Protein AF-A0A3M7NPQ5-F1 (afdb_monomer)

Secondary structure (DSSP, 8-state):
-PPPPHHHHHHHHHHHHHHHHHHHHH-GGGGEEEEEEEEE--SSSTT--EESSSS---PEE--BGGGTSSB---SS-TT-----TTEE-HHHHHHHHHHHHHHHHHHHHHHHTT--EEEEEEEEEEEEEHHHHTTPPPTTSPPPPSS-SEEEEEEEEEE-GGGTTHHHHHHHHHHHT-HHHHHHHH-----------

Sequence (197 aa):
MSAVTTSEADSSLRATQRPLKDGYLSDPSLTLATFASTCTLDSNLPLTCSVSAGQATKKVAGLHRMAGGTAGAGIEDNNNANSNLEQACSGDTLLESLVACFGVTLRAVATGLVIQIHSSSIRVQGDLDFRGTMSVRNLDGSSVPISFRRVQLDVELDTDPQVGDKIDTLVRLSKKYRVVLQTISNGTKVDINVETL

pLDDT: mean 82.72, std 12.52, range [40.25, 94.38]

Mean predicted aligned error: 8.06 Å

Solvent-accessible surface area (backbone atoms only — not comparable to full-atom values): 11580 Å² total; per-residue (Å²): 132,83,82,81,50,72,70,56,52,51,53,51,47,53,62,51,32,48,64,54,54,56,45,40,73,76,40,61,73,81,28,60,43,60,43,74,39,43,23,33,47,56,79,89,46,88,71,46,42,48,53,74,71,73,71,102,63,88,65,41,82,37,49,36,46,92,70,50,41,35,11,35,82,72,93,67,63,95,84,70,96,64,60,37,84,64,22,39,15,68,70,52,53,51,46,44,50,38,35,36,53,41,42,27,40,40,48,50,47,26,58,77,68,73,47,65,63,72,41,40,44,34,38,30,40,32,36,34,47,43,37,25,79,70,73,41,60,45,97,88,68,48,83,45,66,81,52,71,79,45,74,50,76,51,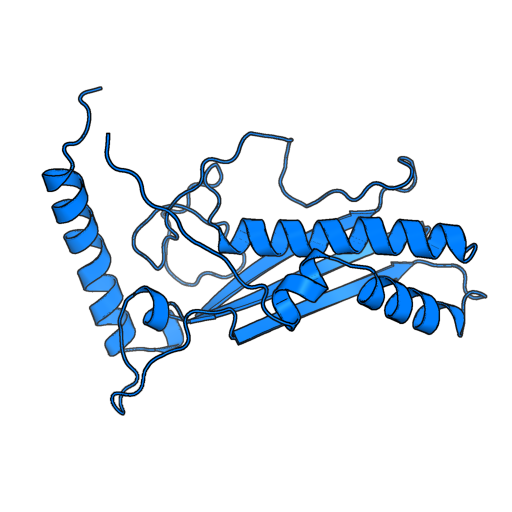78,47,76,40,56,61,86,84,50,63,80,51,53,62,53,43,55,52,51,38,58,70,76,26,64,59,60,50,40,68,75,69,62,67,92,79,88,87,85,88,85,86,134

Foldseek 3Di:
DDDDDPVNVVVLLCVQLVVLLVVCQVDVVLQKDKAKKKWKDDPVDQLFIDIPLPDPDDAAEWDDVSSRIAADDDPDNDDDPRHDSSHHYPVNVLQSLVNRLLVSLLRVLCVVVVWDWPIKMKMKMFMDGCCQVSVHADPVRHHDDPATPDMDIDMDTDTDPVCPPVVVVSVVSSCVPGVSNCCRVVPDDDDDDDDDD

Structure (mmCIF, N/CA/C/O backbone):
data_AF-A0A3M7NPQ5-F1
#
_entry.id   AF-A0A3M7NPQ5-F1
#
loop_
_atom_site.group_PDB
_atom_site.id
_atom_site.type_symbol
_atom_site.label_atom_id
_atom_site.label_alt_id
_atom_site.label_comp_id
_atom_site.label_asym_id
_atom_site.label_entity_id
_atom_site.label_seq_id
_atom_site.pdbx_PDB_ins_code
_atom_site.Cartn_x
_atom_site.Cartn_y
_atom_site.Cartn_z
_atom_site.occupancy
_atom_site.B_iso_or_equiv
_atom_site.auth_seq_id
_atom_site.auth_comp_id
_atom_site.auth_asym_id
_atom_site.auth_atom_id
_atom_site.pdbx_PDB_model_num
ATOM 1 N N . MET A 1 1 ? 12.193 30.338 -15.981 1.00 40.25 1 MET A N 1
ATOM 2 C CA . MET A 1 1 ? 12.565 28.918 -16.158 1.00 40.25 1 MET A CA 1
ATOM 3 C C . MET A 1 1 ? 11.990 28.466 -17.486 1.00 40.25 1 MET A C 1
ATOM 5 O O . MET A 1 1 ? 10.780 28.560 -17.645 1.00 40.25 1 MET A O 1
ATOM 9 N N . SER A 1 2 ? 12.826 28.087 -18.454 1.00 48.00 2 SER A N 1
ATOM 10 C CA . SER A 1 2 ? 12.338 27.533 -19.725 1.00 48.00 2 SER A CA 1
ATOM 11 C C . SER A 1 2 ? 11.721 26.158 -19.475 1.00 48.00 2 SER A C 1
ATOM 13 O O . SER A 1 2 ? 12.286 25.365 -18.723 1.00 48.00 2 SER A O 1
ATOM 15 N N . ALA A 1 3 ? 10.554 25.894 -20.061 1.00 53.03 3 ALA A N 1
ATOM 16 C CA . ALA A 1 3 ? 9.918 24.584 -19.992 1.00 53.03 3 ALA A CA 1
ATOM 17 C C . ALA A 1 3 ? 10.794 23.546 -20.713 1.00 53.03 3 ALA A C 1
ATOM 19 O O . ALA A 1 3 ? 11.238 23.793 -21.833 1.00 53.03 3 ALA A O 1
ATOM 20 N N . VAL A 1 4 ? 11.044 22.404 -20.070 1.00 61.47 4 VAL A N 1
ATOM 21 C CA . VAL A 1 4 ? 11.742 21.268 -20.688 1.00 61.47 4 VAL A CA 1
ATOM 22 C C . VAL A 1 4 ? 10.842 20.691 -21.778 1.00 61.47 4 VAL A C 1
ATOM 24 O O . VAL A 1 4 ? 9.664 20.425 -21.527 1.00 61.47 4 VAL A O 1
ATOM 27 N N . THR A 1 5 ? 11.369 20.506 -22.987 1.00 73.19 5 THR A N 1
ATOM 28 C CA . THR A 1 5 ? 10.594 19.894 -24.073 1.00 73.19 5 THR A CA 1
ATOM 29 C C . THR A 1 5 ? 10.393 18.396 -23.816 1.00 73.19 5 THR A C 1
ATOM 31 O O . THR A 1 5 ? 11.208 17.740 -23.167 1.00 73.19 5 THR A O 1
ATOM 34 N N . THR A 1 6 ? 9.317 17.804 -24.343 1.00 66.06 6 THR A N 1
ATOM 35 C CA . THR A 1 6 ? 9.031 16.365 -24.173 1.00 66.06 6 THR A CA 1
ATOM 36 C C . THR A 1 6 ? 10.153 15.472 -24.713 1.00 66.06 6 THR A C 1
ATOM 38 O O . THR A 1 6 ? 10.478 14.462 -24.096 1.00 66.06 6 THR A O 1
ATOM 41 N N . SER A 1 7 ? 10.801 15.873 -25.811 1.00 68.94 7 SER A N 1
ATOM 42 C CA . SER A 1 7 ? 11.949 15.162 -26.388 1.00 68.94 7 SER A CA 1
ATOM 43 C C . SER A 1 7 ? 13.193 15.191 -25.490 1.00 68.94 7 SER A C 1
ATOM 45 O O . SER A 1 7 ? 13.958 14.226 -25.472 1.00 68.94 7 SER A O 1
ATOM 47 N N . GLU A 1 8 ? 13.424 16.284 -24.760 1.00 64.31 8 GLU A N 1
ATOM 48 C CA . GLU A 1 8 ? 14.531 16.399 -23.799 1.00 64.31 8 GLU A CA 1
ATOM 49 C C . GLU A 1 8 ? 14.245 15.611 -22.516 1.00 64.31 8 GLU A C 1
ATOM 51 O O . GLU A 1 8 ? 15.131 14.940 -21.989 1.00 64.31 8 GLU A O 1
ATOM 56 N N . ALA A 1 9 ? 12.999 15.633 -22.034 1.00 70.00 9 ALA A N 1
ATOM 57 C CA . ALA A 1 9 ? 12.582 14.827 -20.887 1.00 70.00 9 ALA A CA 1
ATOM 58 C C . ALA A 1 9 ? 12.722 13.320 -21.170 1.00 70.00 9 ALA A C 1
ATOM 60 O O . ALA A 1 9 ? 13.210 12.566 -20.329 1.00 70.00 9 ALA A O 1
ATOM 61 N N . ASP A 1 10 ? 12.351 12.889 -22.374 1.00 77.06 10 ASP A N 1
ATOM 62 C CA . ASP A 1 10 ? 12.430 11.500 -22.822 1.00 77.06 10 ASP A CA 1
ATOM 63 C C . ASP A 1 10 ? 13.884 11.009 -22.992 1.00 77.06 10 ASP A C 1
ATOM 65 O O . ASP A 1 10 ? 14.246 9.910 -22.556 1.00 77.06 10 ASP A O 1
ATOM 69 N N . SER A 1 11 ? 14.766 11.837 -23.565 1.00 77.94 11 SER A N 1
ATOM 70 C CA . SER A 1 11 ? 16.193 11.503 -23.675 1.00 77.94 11 SER A CA 1
ATOM 71 C C . SER A 1 11 ? 16.885 11.458 -22.307 1.00 77.94 11 SER A C 1
ATOM 73 O O . SER A 1 11 ? 17.638 10.516 -22.042 1.00 77.94 11 SER A O 1
ATOM 75 N N . SER A 1 12 ? 16.567 12.406 -21.420 1.00 85.44 12 SER A N 1
ATOM 76 C CA . SER A 1 12 ? 17.057 12.455 -20.039 1.00 85.44 12 SER A CA 1
ATOM 77 C C . SER A 1 12 ? 16.613 11.230 -19.233 1.00 85.44 12 SER A C 1
ATOM 79 O O . SER A 1 12 ? 17.440 10.552 -18.622 1.00 85.44 12 SER A O 1
ATOM 81 N N . LEU A 1 13 ? 15.333 10.851 -19.309 1.00 84.25 13 LEU A N 1
ATOM 82 C CA . LEU A 1 13 ? 14.816 9.677 -18.606 1.00 84.25 13 LEU A CA 1
ATOM 83 C C . LEU A 1 13 ? 15.491 8.384 -19.078 1.00 84.25 13 LEU A C 1
ATOM 85 O O . LEU A 1 13 ? 15.901 7.567 -18.253 1.00 84.25 13 LEU A O 1
ATOM 89 N N . ARG A 1 14 ? 15.667 8.195 -20.393 1.00 86.06 14 ARG A N 1
ATOM 90 C CA . ARG A 1 14 ? 16.395 7.030 -20.925 1.00 86.06 14 ARG A CA 1
ATOM 91 C C . ARG A 1 14 ? 17.849 6.985 -20.468 1.00 8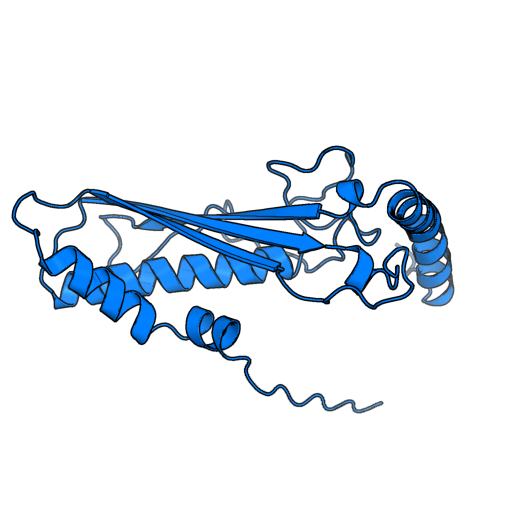6.06 14 ARG A C 1
ATOM 93 O O . ARG A 1 14 ? 18.367 5.891 -20.242 1.00 86.06 14 ARG A O 1
ATOM 100 N N . ALA A 1 15 ? 18.508 8.138 -20.367 1.00 88.38 15 ALA A N 1
ATOM 101 C CA . ALA A 1 15 ? 19.873 8.220 -19.858 1.00 88.38 15 ALA A CA 1
ATOM 102 C C . ALA A 1 15 ? 19.941 7.800 -18.382 1.00 88.38 15 ALA A C 1
ATOM 104 O O . ALA A 1 15 ? 20.818 7.019 -18.023 1.00 88.38 15 ALA A O 1
ATOM 105 N N . THR A 1 16 ? 18.971 8.218 -17.563 1.00 87.56 16 THR A N 1
ATOM 106 C CA . THR A 1 16 ? 18.875 7.828 -16.148 1.00 87.56 16 THR A CA 1
ATOM 107 C C . THR A 1 16 ? 18.524 6.352 -15.958 1.00 87.56 16 THR A C 1
ATOM 109 O O . THR A 1 16 ? 19.110 5.673 -15.120 1.00 87.56 16 THR A O 1
ATOM 112 N N . GLN A 1 17 ? 17.571 5.821 -16.727 1.00 89.00 17 GLN A N 1
ATOM 113 C CA . GLN A 1 17 ? 17.076 4.459 -16.519 1.00 89.00 17 GLN A CA 1
ATOM 114 C C . GLN A 1 17 ? 18.026 3.369 -17.017 1.00 89.00 17 GLN A C 1
ATOM 116 O O . GLN A 1 17 ? 17.992 2.262 -16.489 1.00 89.00 17 GLN A O 1
ATOM 121 N N . ARG A 1 18 ? 18.851 3.640 -18.034 1.00 91.94 18 ARG A N 1
ATOM 122 C CA . ARG A 1 18 ? 19.760 2.640 -18.617 1.00 91.94 18 ARG A CA 1
ATOM 123 C C . ARG A 1 18 ? 20.691 1.982 -17.586 1.00 91.94 18 ARG A C 1
ATOM 125 O O . ARG A 1 18 ? 20.598 0.766 -17.456 1.00 91.94 18 ARG A O 1
ATOM 132 N N . PRO A 1 19 ? 21.493 2.728 -16.799 1.00 90.88 19 PRO A N 1
ATOM 133 C CA . PRO A 1 19 ? 22.362 2.110 -15.798 1.00 90.88 19 PRO A CA 1
ATOM 134 C C . PRO A 1 19 ? 21.582 1.355 -14.710 1.00 90.88 19 PRO A C 1
ATOM 136 O O . PRO A 1 19 ? 22.063 0.338 -14.220 1.00 90.88 19 PRO A O 1
ATOM 139 N N . LEU A 1 20 ? 20.364 1.797 -14.362 1.00 89.50 20 LEU A N 1
ATOM 140 C CA . LEU A 1 20 ? 19.498 1.069 -13.426 1.00 89.50 20 LEU A 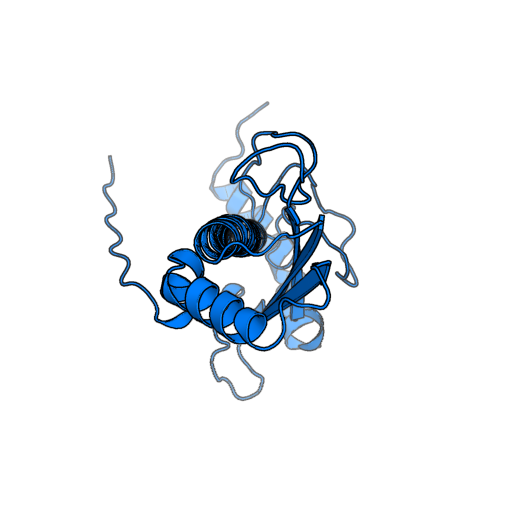CA 1
ATOM 141 C C . LEU A 1 20 ? 19.083 -0.290 -14.000 1.00 89.50 20 LEU A C 1
ATOM 143 O O . LEU A 1 20 ? 19.198 -1.305 -13.322 1.00 89.50 20 LEU A O 1
ATOM 147 N N . LYS A 1 21 ? 18.641 -0.324 -15.264 1.00 90.69 21 LYS A N 1
ATOM 148 C CA . LYS A 1 21 ? 18.242 -1.566 -15.943 1.00 90.69 21 LYS A CA 1
ATOM 149 C C . LYS A 1 21 ? 19.408 -2.541 -16.079 1.00 90.69 21 LYS A C 1
ATOM 151 O O . LYS A 1 21 ? 19.218 -3.726 -15.818 1.00 90.69 21 LYS A O 1
ATOM 156 N N . ASP A 1 22 ? 20.592 -2.047 -16.433 1.00 91.94 22 ASP A N 1
ATOM 157 C CA . ASP A 1 22 ? 21.804 -2.866 -16.523 1.00 91.94 22 ASP A CA 1
ATOM 158 C C . ASP A 1 22 ? 22.165 -3.459 -15.147 1.00 91.94 22 ASP A C 1
ATOM 160 O O . ASP A 1 22 ? 22.410 -4.661 -15.029 1.00 91.94 22 ASP A O 1
ATOM 164 N N . GLY A 1 23 ? 22.087 -2.647 -14.085 1.00 88.88 23 GLY A N 1
ATOM 165 C CA . GLY A 1 23 ? 22.260 -3.096 -12.702 1.00 88.88 23 GLY A CA 1
ATOM 166 C C . GLY A 1 23 ? 21.264 -4.189 -12.310 1.00 88.88 23 GLY A C 1
ATOM 167 O O . GLY A 1 23 ? 21.669 -5.238 -11.816 1.00 88.88 23 GLY A O 1
ATOM 168 N N . TYR A 1 24 ? 19.979 -3.995 -12.613 1.00 92.06 24 TYR A N 1
ATOM 169 C CA . TYR A 1 24 ? 18.903 -4.948 -12.312 1.00 92.06 24 TYR A CA 1
ATOM 170 C C . TYR A 1 24 ? 19.034 -6.287 -13.039 1.00 92.06 24 TYR A C 1
ATOM 172 O O . TYR A 1 24 ? 18.582 -7.308 -12.519 1.00 92.06 24 TYR A O 1
ATOM 180 N N . LEU A 1 25 ? 19.634 -6.293 -14.233 1.00 88.25 25 LEU A N 1
ATOM 181 C CA . LEU A 1 25 ? 19.975 -7.523 -14.949 1.00 88.25 25 LEU A CA 1
ATOM 182 C C . LEU A 1 25 ? 21.131 -8.267 -14.273 1.00 88.25 25 LEU A C 1
ATOM 184 O O . LEU A 1 25 ? 21.107 -9.494 -14.210 1.00 88.25 25 LEU A O 1
ATOM 188 N N . SER A 1 26 ? 22.133 -7.532 -13.784 1.00 90.44 26 SER A N 1
ATOM 189 C CA . SER A 1 26 ? 23.328 -8.115 -13.165 1.00 90.44 26 SER A CA 1
ATOM 190 C C . SER A 1 26 ? 23.101 -8.611 -11.733 1.00 90.44 26 SER A C 1
ATOM 192 O O . SER A 1 26 ? 23.615 -9.665 -11.365 1.00 90.44 26 SER A O 1
ATOM 194 N N . ASP A 1 27 ? 22.303 -7.888 -10.946 1.00 88.19 27 ASP A N 1
ATOM 195 C CA . ASP A 1 27 ? 21.975 -8.212 -9.561 1.00 88.19 27 ASP A CA 1
ATOM 196 C C . ASP A 1 27 ? 20.489 -7.911 -9.286 1.00 88.19 27 ASP A C 1
ATOM 198 O O . ASP A 1 27 ? 20.111 -6.769 -8.994 1.00 88.19 27 ASP A O 1
ATOM 202 N N . PRO A 1 28 ? 19.616 -8.935 -9.356 1.00 85.12 28 PRO A N 1
ATOM 203 C CA . PRO A 1 28 ? 18.197 -8.777 -9.066 1.00 85.12 28 PRO A CA 1
ATOM 204 C C . PRO A 1 28 ? 17.887 -8.313 -7.638 1.00 85.12 28 PRO A C 1
ATOM 206 O O . PRO A 1 28 ? 16.790 -7.810 -7.405 1.00 85.12 28 PRO A O 1
ATOM 209 N N . SER A 1 29 ? 18.796 -8.462 -6.668 1.00 85.69 29 SER A N 1
ATOM 210 C CA . SER A 1 29 ? 18.528 -8.039 -5.285 1.00 85.69 29 SER A CA 1
ATOM 211 C C . SER A 1 29 ? 18.386 -6.517 -5.153 1.00 85.69 29 SER A C 1
ATOM 213 O O . SER A 1 29 ? 17.603 -6.050 -4.329 1.00 85.69 29 SER A O 1
ATOM 215 N N . LEU A 1 30 ? 19.017 -5.752 -6.054 1.00 85.44 30 LEU A N 1
ATOM 216 C CA . LEU A 1 30 ? 18.926 -4.286 -6.150 1.00 85.44 30 LEU A CA 1
ATOM 217 C C . LEU A 1 30 ? 17.533 -3.771 -6.545 1.00 85.44 30 LEU A C 1
ATOM 219 O O . LEU A 1 30 ? 17.313 -2.564 -6.629 1.00 85.44 30 LEU A O 1
ATOM 223 N N . THR A 1 31 ? 16.610 -4.673 -6.875 1.00 83.38 31 THR A N 1
ATOM 224 C CA . THR A 1 31 ? 15.284 -4.334 -7.408 1.00 83.38 31 THR A CA 1
ATOM 225 C C . THR A 1 31 ? 14.194 -4.383 -6.349 1.00 83.38 31 THR A C 1
ATOM 227 O O . THR A 1 31 ? 13.072 -3.948 -6.618 1.00 83.38 31 THR A O 1
ATOM 230 N N . LEU A 1 32 ? 14.523 -4.903 -5.163 1.00 84.38 32 LEU A N 1
ATOM 231 C CA . LEU A 1 32 ? 13.610 -5.040 -4.043 1.00 84.38 32 LEU A CA 1
ATOM 232 C C . LEU A 1 32 ? 13.590 -3.744 -3.236 1.00 84.38 32 LEU A C 1
ATOM 234 O O . LEU A 1 32 ? 14.628 -3.311 -2.748 1.00 84.38 32 LEU A O 1
ATOM 238 N N . ALA A 1 33 ? 12.408 -3.154 -3.084 1.00 80.56 33 ALA A N 1
ATOM 239 C CA . ALA A 1 33 ? 12.191 -2.029 -2.180 1.00 80.56 33 ALA A CA 1
ATOM 240 C C . ALA A 1 33 ? 11.059 -2.315 -1.205 1.00 80.56 33 ALA A C 1
ATOM 242 O O . ALA A 1 33 ? 10.011 -2.841 -1.596 1.00 80.56 33 ALA A O 1
ATOM 243 N N . THR A 1 34 ? 11.271 -1.879 0.035 1.00 81.56 34 THR A N 1
ATOM 244 C CA . THR A 1 34 ? 10.299 -1.962 1.122 1.00 81.56 34 THR A CA 1
ATOM 245 C C . THR A 1 34 ? 9.733 -0.576 1.393 1.00 81.56 34 THR A C 1
ATOM 247 O O . THR A 1 34 ? 10.395 0.308 1.934 1.00 81.56 34 THR A O 1
ATOM 250 N N . PHE A 1 35 ? 8.471 -0.392 1.040 1.00 81.19 35 PHE A N 1
ATOM 251 C CA . PHE A 1 35 ? 7.702 0.806 1.348 1.00 81.19 35 PHE A CA 1
ATOM 252 C C . PHE A 1 35 ? 7.179 0.677 2.773 1.00 81.19 35 PHE A C 1
ATOM 254 O O . PHE A 1 35 ? 6.720 -0.402 3.140 1.00 81.19 35 PHE A O 1
ATOM 261 N N . ALA A 1 36 ? 7.216 1.742 3.576 1.00 78.00 36 ALA A N 1
ATOM 262 C CA . ALA A 1 36 ? 6.725 1.695 4.950 1.00 78.00 36 ALA A CA 1
ATOM 263 C C . ALA A 1 36 ? 5.973 2.967 5.346 1.00 78.00 36 ALA A C 1
ATOM 265 O O . ALA A 1 36 ? 6.355 4.074 4.975 1.00 78.00 36 ALA A O 1
ATOM 266 N N . SER A 1 37 ? 4.917 2.811 6.140 1.00 80.25 37 SER A N 1
ATOM 267 C CA . SER A 1 37 ? 4.182 3.932 6.728 1.00 80.25 37 SER A CA 1
ATOM 268 C C . SER A 1 37 ? 3.641 3.548 8.102 1.00 80.25 37 SER A C 1
ATOM 270 O O . SER A 1 37 ? 3.359 2.377 8.357 1.00 80.25 37 SER A O 1
ATOM 272 N N . THR A 1 38 ? 3.493 4.528 8.990 1.00 80.56 38 THR A N 1
ATOM 273 C CA . THR A 1 38 ? 2.935 4.324 10.329 1.00 80.56 38 THR A CA 1
ATOM 274 C C . THR A 1 38 ? 1.751 5.255 10.533 1.00 80.56 38 THR A C 1
ATOM 276 O O . THR A 1 38 ? 1.797 6.422 10.142 1.00 80.56 38 THR A O 1
ATOM 279 N N . CYS A 1 39 ? 0.701 4.749 11.176 1.00 82.94 39 CYS A N 1
ATOM 280 C CA . CYS A 1 39 ? -0.424 5.539 11.648 1.00 82.94 39 CYS A CA 1
ATOM 281 C C . CYS A 1 39 ? -0.591 5.384 13.159 1.00 82.94 39 CYS A C 1
ATOM 283 O O . CYS A 1 39 ? -0.551 4.267 13.679 1.00 82.94 39 CYS A O 1
ATOM 285 N N . THR A 1 40 ? -0.805 6.497 13.854 1.00 81.94 40 THR A N 1
ATOM 286 C CA . THR A 1 40 ? -1.075 6.535 15.293 1.00 81.94 40 THR A CA 1
ATOM 287 C C . THR A 1 40 ? -2.479 7.068 15.551 1.00 81.94 40 THR A C 1
ATOM 289 O O . THR A 1 40 ? -2.960 7.980 14.872 1.00 81.94 40 THR A O 1
ATOM 292 N N . LEU A 1 41 ? -3.166 6.484 16.530 1.00 80.06 41 LEU A N 1
ATOM 293 C CA . LEU A 1 41 ? -4.467 6.974 16.972 1.00 80.06 41 LEU A CA 1
ATOM 294 C C . LEU A 1 41 ? -4.263 7.924 18.151 1.00 80.06 41 LEU A C 1
ATOM 296 O O . LEU A 1 41 ? -3.757 7.512 19.192 1.00 80.06 41 LEU A O 1
ATOM 300 N N . ASP A 1 42 ? -4.685 9.176 17.996 1.00 72.31 42 ASP A N 1
ATOM 301 C CA . ASP A 1 42 ? -4.693 10.161 19.081 1.00 72.31 42 ASP A CA 1
ATOM 302 C C . ASP A 1 42 ? -5.856 9.852 20.041 1.00 72.31 42 ASP A C 1
ATOM 304 O O . ASP A 1 42 ? -6.939 9.436 19.612 1.00 72.31 42 ASP A O 1
ATOM 308 N N . SER A 1 43 ? -5.633 10.001 21.345 1.00 63.34 43 SER A N 1
ATOM 309 C CA . SER A 1 43 ? -6.660 9.844 22.378 1.00 63.34 43 SER A CA 1
ATOM 310 C C . SER A 1 43 ? -7.578 11.068 22.493 1.00 63.34 43 SER A C 1
ATOM 312 O O . SER A 1 43 ? -8.691 10.945 22.996 1.00 63.34 43 SER A O 1
ATOM 314 N N . ASN A 1 44 ? -7.137 12.240 22.026 1.00 67.88 44 ASN A N 1
ATOM 315 C CA . ASN A 1 44 ? -7.830 13.523 22.181 1.00 67.88 44 ASN A CA 1
ATOM 316 C C . ASN A 1 44 ? -8.693 13.914 20.971 1.00 67.88 44 ASN A C 1
ATOM 318 O O . ASN A 1 44 ? -9.470 14.865 21.054 1.00 67.88 44 ASN A O 1
ATOM 322 N N . LEU A 1 45 ? -8.573 13.200 19.847 1.00 65.06 45 LEU A N 1
ATOM 323 C CA . LEU A 1 45 ? -9.338 13.458 18.628 1.00 65.06 45 LEU A CA 1
ATOM 324 C C . LEU A 1 45 ? -10.236 12.251 18.299 1.00 65.06 45 LEU A C 1
ATOM 326 O O . LEU A 1 45 ? -9.730 11.163 18.015 1.00 65.06 45 LEU A O 1
ATOM 330 N N . PRO A 1 46 ? -11.574 12.399 18.322 1.00 68.12 46 PRO A N 1
ATOM 331 C CA . PRO A 1 46 ? -12.467 11.284 18.040 1.00 68.12 46 PRO A CA 1
ATOM 332 C C . PRO A 1 46 ? -12.388 10.884 16.561 1.00 68.12 46 PRO A C 1
ATOM 334 O O . PRO A 1 46 ? -12.508 11.724 15.673 1.00 68.12 46 PRO A O 1
ATOM 337 N N . LEU A 1 47 ? -12.251 9.577 16.306 1.00 76.06 47 LEU A N 1
ATOM 338 C CA . LEU A 1 47 ? -12.317 8.961 14.969 1.00 76.06 47 LEU A CA 1
ATOM 339 C C . LEU A 1 47 ? -11.229 9.410 13.974 1.00 76.06 47 LEU A C 1
ATOM 341 O O . LEU A 1 47 ? -11.427 9.313 12.763 1.00 76.06 47 LEU A O 1
ATOM 345 N N . THR A 1 48 ? -10.065 9.851 14.452 1.00 75.31 48 THR A N 1
ATOM 346 C CA . THR A 1 48 ? -8.929 10.215 13.593 1.00 75.31 48 THR A CA 1
ATOM 347 C C . THR A 1 48 ? -7.771 9.220 13.717 1.00 75.31 48 THR A C 1
ATOM 349 O O . THR A 1 48 ? -7.630 8.507 14.711 1.00 75.31 48 THR A O 1
ATOM 352 N N . CYS A 1 49 ? -6.939 9.163 12.676 1.00 71.44 49 CYS A N 1
ATOM 353 C CA . CYS A 1 49 ? -5.630 8.515 12.696 1.00 71.44 49 CYS A CA 1
ATOM 354 C C . CYS A 1 49 ? -4.633 9.434 11.994 1.00 71.44 49 CYS A C 1
ATOM 356 O O . CYS A 1 49 ? -4.937 9.953 10.917 1.00 71.44 49 CYS A O 1
ATOM 358 N N . SER A 1 50 ? -3.473 9.648 12.607 1.00 75.50 50 SER A N 1
ATOM 359 C CA . SER A 1 50 ? -2.410 10.485 12.060 1.00 75.50 50 SER A CA 1
ATOM 360 C C . SER A 1 50 ? -1.363 9.609 11.390 1.00 75.50 50 SER A C 1
ATOM 362 O O . SER A 1 50 ? -0.780 8.741 12.036 1.00 75.50 50 SER A O 1
ATOM 364 N N . VAL A 1 51 ? -1.127 9.819 10.097 1.00 77.44 51 VAL A N 1
ATOM 365 C CA . VAL A 1 51 ? -0.045 9.152 9.363 1.00 77.44 51 VAL A CA 1
ATOM 366 C C . VAL A 1 51 ? 1.239 9.952 9.557 1.00 77.44 51 VAL A C 1
ATOM 368 O O . VAL A 1 51 ? 1.205 11.177 9.530 1.00 77.44 51 VAL A O 1
ATOM 371 N N . SER A 1 52 ? 2.380 9.278 9.697 1.00 64.38 52 SER A N 1
ATOM 372 C CA . SER A 1 52 ? 3.705 9.870 9.955 1.00 64.38 52 SER A CA 1
ATOM 373 C C . SER A 1 52 ? 4.238 10.855 8.895 1.00 64.38 52 SER A C 1
ATOM 375 O O . SER A 1 52 ? 5.369 11.323 9.016 1.00 64.38 52 SER A O 1
ATOM 377 N N . ALA A 1 53 ? 3.464 11.198 7.863 1.00 56.34 53 ALA A N 1
ATOM 378 C CA . ALA A 1 53 ? 3.797 12.296 6.966 1.00 56.34 53 ALA A CA 1
ATOM 379 C C . ALA A 1 53 ? 3.696 13.621 7.748 1.00 56.34 53 ALA A C 1
ATOM 381 O O . ALA A 1 53 ? 2.598 14.095 8.042 1.00 56.34 53 ALA A O 1
ATOM 382 N N . GLY A 1 54 ? 4.846 14.191 8.132 1.00 51.88 54 GLY A N 1
ATOM 383 C CA . GLY A 1 54 ? 4.927 15.491 8.809 1.00 51.88 54 GLY A CA 1
ATOM 384 C C . GLY A 1 54 ? 4.132 16.568 8.066 1.00 51.88 54 GLY A C 1
ATOM 385 O O . GLY A 1 54 ? 4.038 16.469 6.852 1.00 51.88 54 GLY A O 1
ATOM 386 N N . GLN A 1 55 ? 3.556 17.525 8.821 1.00 51.16 55 GLN A N 1
ATOM 387 C CA . GLN A 1 55 ? 2.659 18.639 8.428 1.00 51.16 55 GLN A CA 1
ATOM 388 C C . GLN A 1 55 ? 1.902 18.450 7.110 1.00 51.16 55 GLN A C 1
ATOM 390 O O . GLN A 1 55 ? 2.534 18.385 6.069 1.00 51.16 55 GLN A O 1
ATOM 395 N N . ALA A 1 56 ? 0.562 18.490 7.138 1.00 53.03 56 ALA A N 1
ATOM 396 C CA . ALA A 1 56 ? -0.332 18.407 5.973 1.00 53.03 56 ALA A CA 1
ATOM 397 C C . ALA A 1 56 ? 0.078 19.340 4.808 1.00 53.03 56 ALA A C 1
ATOM 399 O O . ALA A 1 56 ? -0.466 20.423 4.607 1.00 53.03 56 ALA A O 1
ATOM 400 N N . THR A 1 57 ? 1.060 18.902 4.034 1.00 56.22 57 THR A N 1
ATOM 401 C CA . THR A 1 57 ? 1.701 19.611 2.942 1.00 56.22 57 THR A CA 1
ATOM 402 C C . THR A 1 57 ? 1.308 18.870 1.684 1.00 56.22 57 THR A C 1
ATOM 404 O O . THR A 1 57 ? 1.243 17.638 1.635 1.00 56.22 57 THR A O 1
ATOM 407 N N . LYS A 1 58 ? 0.948 19.632 0.656 1.00 57.56 58 LYS A N 1
ATOM 408 C CA . LYS A 1 58 ? 0.579 19.072 -0.637 1.00 57.56 58 LYS A CA 1
ATOM 409 C C . LYS A 1 58 ? 1.790 18.324 -1.198 1.00 57.56 58 LYS A C 1
ATOM 411 O O . LYS A 1 58 ? 2.754 18.962 -1.605 1.00 57.56 58 LYS A O 1
ATOM 416 N N . LYS A 1 59 ? 1.729 16.993 -1.246 1.00 69.62 59 LYS A N 1
ATOM 417 C CA . LYS A 1 59 ? 2.772 16.186 -1.887 1.00 69.62 59 LYS A CA 1
ATOM 418 C C . LYS A 1 59 ? 2.638 16.279 -3.405 1.00 69.62 59 LYS A C 1
ATOM 420 O O . LYS A 1 59 ? 1.533 16.175 -3.944 1.00 69.62 59 LYS A O 1
ATOM 425 N N . VAL A 1 60 ? 3.755 16.468 -4.099 1.00 79.00 60 VAL A N 1
ATOM 426 C CA . VAL A 1 60 ? 3.803 16.369 -5.564 1.00 79.00 60 VAL A CA 1
ATOM 427 C C . VAL A 1 60 ? 4.011 14.902 -5.933 1.00 79.00 60 VAL A C 1
ATOM 429 O O . VAL A 1 60 ? 4.914 14.257 -5.412 1.00 79.00 60 VAL A O 1
ATOM 432 N N . ALA A 1 61 ? 3.181 14.348 -6.818 1.00 82.75 61 ALA A N 1
ATOM 433 C CA . ALA A 1 61 ? 3.410 12.992 -7.311 1.00 82.75 61 ALA A CA 1
ATOM 434 C C . ALA A 1 61 ? 4.648 12.976 -8.219 1.00 82.75 61 ALA A C 1
ATOM 436 O O . ALA A 1 61 ? 4.757 13.796 -9.133 1.00 82.75 61 ALA A O 1
ATOM 437 N N . GLY A 1 62 ? 5.568 12.044 -7.977 1.00 84.00 62 GLY A N 1
ATOM 438 C CA . GLY A 1 62 ? 6.779 11.895 -8.780 1.00 84.00 62 GLY A CA 1
ATOM 439 C C . GLY A 1 62 ? 7.133 10.437 -9.052 1.00 84.00 62 GLY A C 1
ATOM 440 O O . GLY A 1 62 ? 6.639 9.516 -8.398 1.00 84.00 62 GLY A O 1
ATOM 441 N N . LEU A 1 63 ? 7.999 10.227 -10.044 1.00 86.38 63 LEU A N 1
ATOM 442 C CA . LEU A 1 63 ? 8.525 8.905 -10.374 1.00 86.38 63 LEU A CA 1
ATOM 443 C C . LEU A 1 63 ? 9.486 8.434 -9.274 1.00 86.38 63 LEU A C 1
ATOM 445 O O . LEU A 1 63 ? 10.303 9.217 -8.785 1.00 86.38 63 LEU A O 1
ATOM 449 N N . HIS A 1 64 ? 9.401 7.159 -8.892 1.00 87.12 64 HIS A N 1
ATOM 450 C CA . HIS A 1 64 ? 10.281 6.595 -7.869 1.00 87.12 64 HIS A CA 1
ATOM 451 C C . HIS A 1 64 ? 11.747 6.606 -8.318 1.00 87.12 64 HIS A C 1
ATOM 453 O O . HIS A 1 64 ? 12.045 6.400 -9.499 1.00 87.12 64 HIS A O 1
ATOM 459 N N . ARG A 1 65 ? 12.677 6.760 -7.373 1.00 85.50 65 ARG A N 1
ATOM 460 C CA . ARG A 1 65 ? 14.130 6.729 -7.635 1.00 85.50 65 ARG A CA 1
ATOM 461 C C . ARG A 1 65 ? 14.615 5.456 -8.335 1.00 85.50 65 ARG A C 1
ATOM 463 O O . ARG A 1 65 ? 15.414 5.533 -9.262 1.00 85.50 65 ARG A O 1
ATOM 470 N N . MET A 1 66 ? 14.052 4.297 -7.987 1.00 86.38 66 MET A N 1
ATOM 471 C CA . MET A 1 66 ? 14.353 3.009 -8.644 1.00 86.38 66 MET A CA 1
ATOM 472 C C . MET A 1 66 ? 13.795 2.904 -10.073 1.00 86.38 66 MET A C 1
ATOM 474 O O . MET A 1 66 ? 14.121 1.990 -10.821 1.00 86.38 66 MET A O 1
ATOM 478 N N . ALA A 1 67 ? 12.964 3.860 -10.480 1.00 88.25 67 ALA A N 1
ATOM 479 C CA . ALA A 1 67 ? 12.538 4.027 -11.862 1.00 88.25 67 ALA A CA 1
ATOM 480 C C . ALA A 1 67 ? 13.187 5.250 -12.537 1.00 88.25 67 ALA A C 1
ATOM 482 O O . ALA A 1 67 ? 12.801 5.618 -13.645 1.00 88.25 67 ALA A O 1
ATOM 483 N N . GLY A 1 68 ? 14.185 5.872 -11.899 1.00 87.75 68 GLY A N 1
ATOM 484 C CA . GLY A 1 68 ? 14.920 7.022 -12.427 1.00 87.75 68 GLY A CA 1
ATOM 485 C C . GLY A 1 68 ? 14.321 8.393 -12.105 1.00 87.75 68 GLY A C 1
ATOM 486 O O . GLY A 1 68 ? 14.696 9.371 -12.745 1.00 87.75 68 GLY A O 1
ATOM 487 N N . GLY A 1 69 ? 13.389 8.485 -11.154 1.00 86.62 69 GLY A N 1
ATOM 488 C CA . GLY A 1 69 ? 12.898 9.765 -10.640 1.00 86.62 69 GLY A CA 1
ATOM 489 C C . GLY A 1 69 ? 13.559 10.177 -9.322 1.00 86.62 69 GLY A C 1
ATOM 490 O O . GLY A 1 69 ? 14.663 9.744 -9.001 1.00 86.62 69 GLY A O 1
ATOM 491 N N . THR A 1 70 ? 12.867 11.018 -8.556 1.00 85.00 70 THR A N 1
ATOM 492 C CA . THR A 1 70 ? 13.335 11.556 -7.264 1.00 85.00 70 THR A CA 1
ATOM 493 C C . THR A 1 70 ? 12.351 11.315 -6.120 1.00 85.00 70 THR A C 1
ATOM 495 O O . THR A 1 70 ? 12.652 11.659 -4.982 1.00 85.00 70 THR A O 1
ATOM 498 N N . ALA A 1 71 ? 11.179 10.733 -6.388 1.00 81.94 71 ALA A N 1
ATOM 499 C CA . ALA A 1 71 ? 10.156 10.520 -5.371 1.00 81.94 71 ALA A CA 1
ATOM 500 C C . ALA A 1 71 ? 10.438 9.291 -4.496 1.00 81.94 71 ALA A C 1
ATOM 502 O O . ALA A 1 71 ? 11.040 8.307 -4.943 1.00 81.94 71 ALA A O 1
ATOM 503 N N . GLY A 1 72 ? 9.902 9.346 -3.277 1.00 68.44 72 GLY A N 1
ATOM 504 C CA . GLY A 1 72 ? 9.867 8.251 -2.314 1.00 68.44 72 GLY A CA 1
ATOM 505 C C . GLY A 1 72 ? 10.750 8.482 -1.092 1.00 68.44 72 GLY A C 1
ATOM 506 O O . GLY A 1 72 ? 11.885 8.946 -1.211 1.00 68.44 72 GLY A O 1
ATOM 507 N N . ALA A 1 73 ? 10.235 8.117 0.083 1.00 61.44 73 ALA A N 1
ATOM 508 C CA . ALA A 1 73 ? 10.963 8.169 1.349 1.00 61.44 73 ALA A CA 1
ATOM 509 C C . ALA A 1 73 ? 11.629 6.811 1.621 1.00 61.44 73 ALA A C 1
ATOM 511 O O . ALA A 1 73 ? 10.990 5.770 1.508 1.00 61.44 73 ALA A O 1
ATOM 512 N N . GLY A 1 74 ? 12.924 6.802 1.935 1.00 54.28 74 GLY A N 1
ATOM 513 C CA . GLY A 1 74 ? 13.642 5.585 2.313 1.00 54.28 74 GLY A CA 1
ATOM 514 C C . GLY A 1 74 ? 13.760 5.482 3.829 1.00 54.28 74 GLY A C 1
ATOM 515 O O . GLY A 1 74 ? 14.305 6.391 4.449 1.00 54.28 74 GLY A O 1
ATOM 516 N N . ILE A 1 75 ? 13.296 4.379 4.422 1.00 45.62 75 ILE A N 1
ATOM 517 C CA . ILE A 1 75 ? 13.909 3.890 5.670 1.00 45.62 75 ILE A CA 1
ATOM 518 C C . ILE A 1 75 ? 14.945 2.803 5.357 1.00 45.62 75 ILE A C 1
ATOM 520 O O . ILE A 1 75 ? 15.933 2.712 6.073 1.00 45.62 75 ILE A O 1
ATOM 524 N N . GLU A 1 76 ? 14.834 2.073 4.242 1.00 49.03 76 GLU A N 1
ATOM 525 C CA . GLU A 1 76 ? 15.831 1.069 3.843 1.00 49.03 76 GLU A CA 1
ATOM 526 C C . GLU A 1 76 ? 15.938 0.978 2.313 1.00 49.03 76 GLU A C 1
ATOM 528 O O . GLU A 1 76 ? 15.504 0.006 1.711 1.00 49.03 76 GLU A O 1
ATOM 533 N N . ASP A 1 77 ? 16.510 2.001 1.671 1.00 50.88 77 ASP A N 1
ATOM 534 C CA . ASP A 1 77 ? 16.985 1.876 0.288 1.00 50.88 77 ASP A CA 1
ATOM 535 C C . ASP A 1 77 ? 18.506 1.989 0.285 1.00 50.88 77 ASP A C 1
ATOM 537 O O . ASP A 1 77 ? 19.111 3.063 0.318 1.00 50.88 77 ASP A O 1
ATOM 541 N N . ASN A 1 78 ? 19.128 0.824 0.282 1.00 47.75 78 ASN A N 1
ATOM 542 C CA . ASN A 1 78 ? 20.525 0.615 -0.028 1.00 47.75 78 ASN A CA 1
ATOM 543 C C . ASN A 1 78 ? 20.828 1.099 -1.460 1.00 47.75 78 ASN A C 1
ATOM 545 O O . ASN A 1 78 ? 20.756 0.322 -2.406 1.00 47.75 78 ASN A O 1
ATOM 549 N N . ASN A 1 79 ? 21.248 2.367 -1.589 1.00 50.91 79 ASN A N 1
ATOM 550 C CA . ASN A 1 79 ? 22.053 2.927 -2.697 1.00 50.91 79 ASN A CA 1
ATOM 551 C C . ASN A 1 79 ? 21.413 3.984 -3.624 1.00 50.91 79 ASN A C 1
ATOM 553 O O . ASN A 1 79 ? 21.707 3.983 -4.820 1.00 50.91 79 ASN A O 1
ATOM 557 N N . ASN A 1 80 ? 20.652 4.971 -3.128 1.00 51.34 80 ASN A N 1
ATOM 558 C CA . ASN A 1 80 ? 20.490 6.210 -3.913 1.00 51.34 80 ASN A CA 1
ATOM 559 C C . ASN A 1 80 ? 20.242 7.473 -3.062 1.00 51.34 80 ASN A C 1
ATOM 561 O O . ASN A 1 80 ? 19.227 7.590 -2.384 1.00 51.34 80 ASN A O 1
ATOM 565 N N . ALA A 1 81 ? 21.163 8.439 -3.138 1.00 54.88 81 ALA A N 1
ATOM 566 C CA . ALA A 1 81 ? 21.199 9.668 -2.338 1.00 54.88 81 ALA A CA 1
ATOM 567 C C . ALA A 1 81 ? 20.328 10.832 -2.877 1.00 54.88 81 ALA A C 1
ATOM 569 O O . ALA A 1 81 ? 20.494 11.966 -2.434 1.00 54.88 81 ALA A O 1
ATOM 570 N N . ASN A 1 82 ? 19.434 10.598 -3.846 1.00 60.50 82 ASN A N 1
ATOM 571 C CA . ASN A 1 82 ? 18.712 11.661 -4.567 1.00 60.50 82 ASN A CA 1
ATOM 572 C C . ASN A 1 82 ? 17.207 11.797 -4.230 1.00 60.50 82 ASN A C 1
ATOM 574 O O . ASN A 1 82 ? 16.447 12.341 -5.034 1.00 60.50 82 ASN A O 1
ATOM 578 N N . SER A 1 83 ? 16.755 11.316 -3.065 1.00 67.50 83 SER A N 1
ATOM 579 C CA . SER A 1 83 ? 15.340 11.395 -2.670 1.00 67.50 83 SER A CA 1
ATOM 580 C C . SER A 1 83 ? 14.891 12.830 -2.367 1.00 67.50 83 SER A C 1
ATOM 582 O O . SER A 1 83 ? 15.482 13.502 -1.520 1.00 67.50 83 SER A O 1
ATOM 584 N N . ASN A 1 84 ? 13.796 13.268 -2.989 1.00 71.88 84 ASN A N 1
ATOM 585 C CA . ASN A 1 84 ? 13.080 14.491 -2.644 1.00 71.88 84 ASN A CA 1
ATOM 586 C C . ASN A 1 84 ? 11.881 14.150 -1.746 1.00 71.88 84 ASN A C 1
ATOM 588 O O . ASN A 1 84 ? 10.896 13.574 -2.206 1.00 71.88 84 ASN A O 1
ATOM 592 N N . LEU A 1 85 ? 11.956 14.547 -0.474 1.00 70.31 85 LEU A N 1
ATOM 593 C CA . LEU A 1 85 ? 10.924 14.279 0.536 1.00 70.31 85 LEU A CA 1
ATOM 594 C C . LEU A 1 85 ? 9.602 15.030 0.290 1.00 70.31 85 LEU A C 1
ATOM 596 O O . LEU A 1 85 ? 8.582 14.666 0.870 1.00 70.31 85 LEU A O 1
ATOM 600 N N . GLU A 1 86 ? 9.589 16.041 -0.584 1.00 72.69 86 GLU A N 1
ATOM 601 C CA . GLU A 1 86 ? 8.369 16.754 -0.992 1.00 72.69 86 GLU A CA 1
ATOM 602 C C . GLU A 1 86 ? 7.606 16.034 -2.120 1.00 72.69 86 GLU A C 1
ATOM 604 O O . GLU A 1 86 ? 6.479 16.410 -2.467 1.00 72.69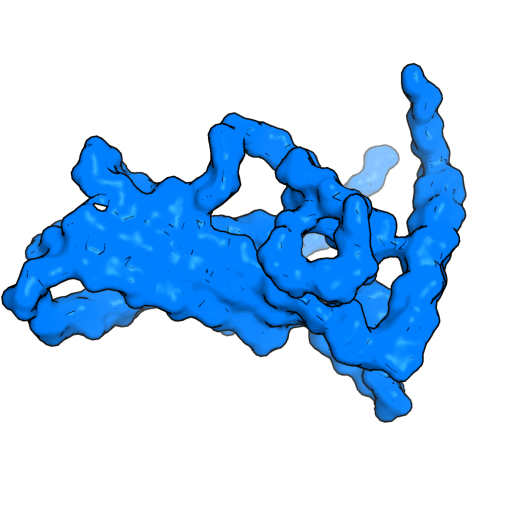 86 GLU A O 1
ATOM 609 N N . GLN A 1 87 ? 8.204 14.984 -2.698 1.00 75.75 87 GLN A N 1
ATOM 610 C CA . GLN A 1 87 ? 7.584 14.159 -3.727 1.00 75.75 87 GLN A CA 1
ATOM 611 C C . GLN A 1 87 ? 7.201 12.774 -3.203 1.00 75.75 87 GLN A C 1
ATOM 613 O O . GLN A 1 87 ? 8.042 12.010 -2.728 1.00 75.75 87 GLN A O 1
ATOM 618 N N . ALA A 1 88 ? 5.931 12.408 -3.372 1.00 80.12 88 ALA A N 1
ATOM 619 C CA . ALA A 1 88 ? 5.449 11.067 -3.062 1.00 80.12 88 ALA A CA 1
ATOM 620 C C . ALA A 1 88 ? 5.464 10.175 -4.300 1.00 80.12 88 ALA A C 1
ATOM 622 O O . ALA A 1 88 ? 4.985 10.567 -5.370 1.00 80.12 88 ALA A O 1
ATOM 623 N N . CYS A 1 89 ? 5.962 8.950 -4.136 1.00 86.56 89 CYS A N 1
ATOM 624 C CA . CYS A 1 89 ? 5.676 7.887 -5.084 1.00 86.56 89 CYS A CA 1
ATOM 625 C C . CYS A 1 89 ? 4.261 7.351 -4.816 1.00 86.56 89 CYS A C 1
ATOM 627 O O . CYS A 1 89 ? 3.798 7.308 -3.674 1.00 86.56 89 CYS A O 1
ATOM 629 N N . SER A 1 90 ? 3.577 6.890 -5.865 1.00 87.81 90 SER A N 1
ATOM 630 C CA . SER A 1 90 ? 2.249 6.276 -5.743 1.00 87.81 90 SER A CA 1
ATOM 631 C C . SER A 1 90 ? 2.235 5.057 -4.812 1.00 87.81 90 SER A C 1
ATOM 633 O O . SER A 1 90 ? 1.229 4.823 -4.146 1.00 87.81 90 SER A O 1
ATOM 635 N N . GLY A 1 91 ? 3.346 4.316 -4.718 1.00 89.00 91 GLY A N 1
ATOM 636 C CA . GLY A 1 91 ? 3.508 3.210 -3.771 1.00 89.00 91 GLY A CA 1
ATOM 637 C C . GLY A 1 91 ? 3.413 3.662 -2.311 1.00 89.00 91 GLY A C 1
ATOM 638 O O . GLY A 1 91 ? 2.656 3.070 -1.542 1.00 89.00 91 GLY A O 1
ATOM 639 N N . ASP A 1 92 ? 4.094 4.757 -1.952 1.00 83.62 92 ASP A N 1
ATOM 640 C CA . ASP A 1 92 ? 4.012 5.346 -0.609 1.00 83.62 92 ASP A CA 1
ATOM 641 C C . ASP A 1 92 ? 2.585 5.800 -0.319 1.00 83.62 92 ASP A C 1
ATOM 643 O O . ASP A 1 92 ? 2.003 5.430 0.696 1.00 83.62 92 ASP A O 1
ATOM 647 N N . THR A 1 93 ? 1.981 6.547 -1.249 1.00 87.12 93 THR A N 1
ATOM 648 C CA . THR A 1 93 ? 0.616 7.064 -1.086 1.00 87.12 93 THR A CA 1
ATOM 649 C C . THR A 1 93 ? -0.411 5.942 -0.941 1.00 87.12 93 THR A C 1
ATOM 651 O O . THR A 1 93 ? -1.364 6.079 -0.171 1.00 87.12 93 THR A O 1
ATOM 654 N N . LEU A 1 94 ? -0.227 4.815 -1.637 1.00 91.38 94 LEU A N 1
ATOM 655 C CA . LEU A 1 94 ? -1.097 3.650 -1.493 1.00 91.38 94 LEU A CA 1
ATOM 656 C C . LEU A 1 94 ? -0.993 3.045 -0.089 1.00 91.38 94 LEU A C 1
ATOM 658 O O . LEU A 1 94 ? -2.025 2.775 0.527 1.00 91.38 94 LEU A O 1
ATOM 662 N N . LEU A 1 95 ? 0.223 2.852 0.432 1.00 91.31 95 LEU A N 1
ATOM 663 C CA . LEU A 1 95 ? 0.418 2.306 1.776 1.00 91.31 95 LEU A CA 1
ATOM 664 C C . LEU A 1 95 ? -0.026 3.284 2.871 1.00 91.31 95 LEU A C 1
ATOM 666 O O . LEU A 1 95 ? -0.672 2.859 3.826 1.00 91.31 95 LEU A O 1
ATOM 670 N N . GLU A 1 96 ? 0.218 4.585 2.704 1.00 89.06 96 GLU A N 1
ATOM 671 C CA . GLU A 1 96 ? -0.315 5.644 3.572 1.00 89.06 96 GLU A CA 1
ATOM 672 C C . GLU A 1 96 ? -1.850 5.602 3.610 1.00 89.06 96 GLU A C 1
ATOM 674 O O . GLU A 1 96 ? -2.457 5.580 4.682 1.00 89.06 96 GLU A O 1
ATOM 679 N N . SER A 1 97 ? -2.489 5.502 2.441 1.00 90.75 97 SER A N 1
ATOM 680 C CA . SER A 1 97 ? -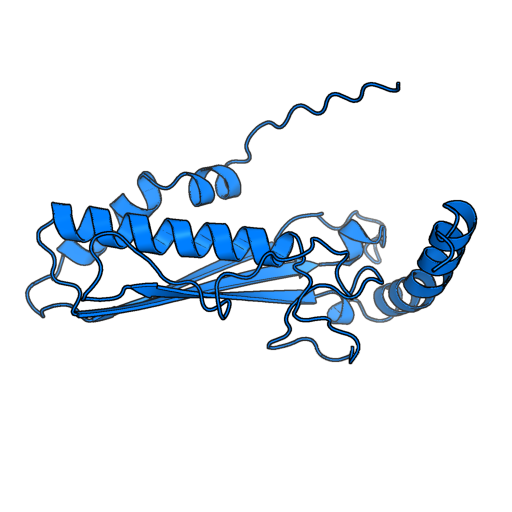3.948 5.375 2.330 1.00 90.75 97 SER A CA 1
ATOM 681 C C . SER A 1 97 ? -4.450 4.094 2.992 1.00 90.75 97 SER A C 1
ATOM 683 O O . SER A 1 97 ? -5.482 4.097 3.671 1.00 90.75 97 SER A O 1
ATOM 685 N N . LEU A 1 98 ? -3.717 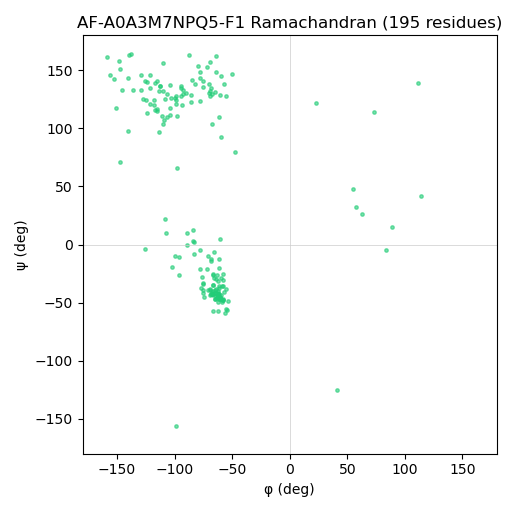2.989 2.824 1.00 93.81 98 LEU A N 1
ATOM 686 C CA . LEU A 1 98 ? -4.038 1.725 3.462 1.00 93.81 98 LEU A CA 1
ATOM 687 C C . LEU A 1 98 ? -3.974 1.878 4.979 1.00 93.81 98 LEU A C 1
ATOM 689 O O . LEU A 1 98 ? -4.989 1.631 5.626 1.00 93.81 98 LEU A O 1
ATOM 693 N N . VAL A 1 99 ? -2.853 2.306 5.555 1.00 92.31 99 VAL A N 1
ATOM 694 C CA . VAL A 1 99 ? -2.678 2.387 7.013 1.00 92.31 99 VAL A CA 1
ATOM 695 C C . VAL A 1 99 ? -3.622 3.404 7.660 1.00 92.31 99 VAL A C 1
ATOM 697 O O . VAL A 1 99 ? -4.244 3.081 8.674 1.00 92.31 99 VAL A O 1
ATOM 700 N N . ALA A 1 100 ? -3.854 4.559 7.023 1.00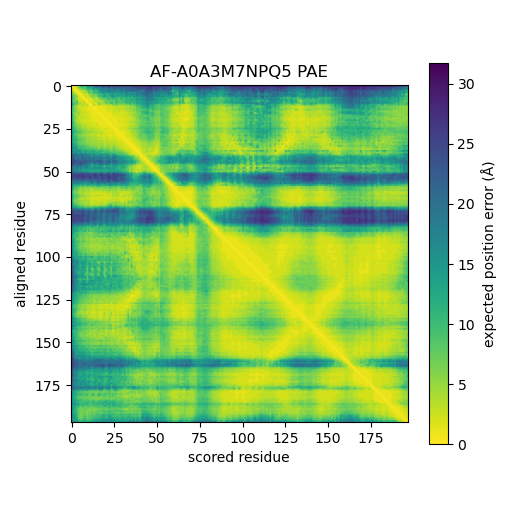 90.44 100 ALA A N 1
ATOM 701 C CA . ALA A 1 100 ? -4.819 5.562 7.479 1.00 90.44 100 ALA A CA 1
ATOM 702 C C . ALA A 1 100 ? -6.233 4.983 7.559 1.00 90.44 100 ALA A C 1
ATOM 704 O O . ALA A 1 100 ? -6.911 5.063 8.586 1.00 90.44 100 ALA A O 1
ATOM 705 N N . CYS A 1 101 ? -6.658 4.315 6.484 1.00 93.00 101 CYS A N 1
ATOM 706 C CA . CYS A 1 101 ? -7.947 3.646 6.439 1.00 93.00 101 CYS A CA 1
ATOM 707 C C . CYS A 1 101 ? -8.030 2.510 7.488 1.00 93.00 101 CYS A C 1
ATOM 709 O O . CYS A 1 101 ? -9.129 2.216 7.963 1.00 93.00 101 CYS A O 1
ATOM 711 N N . PHE A 1 102 ? -6.898 1.903 7.913 1.00 93.44 102 PHE A N 1
ATOM 712 C CA . PHE A 1 102 ? -6.879 0.925 9.028 1.00 93.44 102 PHE A CA 1
ATOM 713 C C . PHE A 1 102 ? -7.216 1.598 10.313 1.00 93.44 102 PHE A C 1
ATOM 715 O O . PHE A 1 102 ? -8.159 1.174 10.970 1.00 93.44 102 PHE A O 1
ATOM 722 N N . GLY A 1 103 ? -6.435 2.615 10.656 1.00 91.56 103 GLY A N 1
ATOM 723 C CA . GLY A 1 103 ? -6.515 3.220 11.964 1.00 91.56 103 GLY A CA 1
ATOM 724 C C . GLY A 1 103 ? -7.896 3.788 12.220 1.00 91.56 103 GLY A C 1
ATOM 725 O O . GLY A 1 103 ? -8.501 3.464 13.238 1.00 91.56 103 GLY A O 1
ATOM 726 N N . VAL A 1 104 ? -8.450 4.533 11.261 1.00 90.31 104 VAL A N 1
ATOM 727 C CA . VAL A 1 104 ? -9.792 5.111 11.415 1.00 90.31 104 VAL A CA 1
ATOM 728 C C . VAL A 1 104 ? -10.854 4.018 11.587 1.00 90.31 104 VAL A C 1
ATOM 730 O O . VAL A 1 104 ? -11.700 4.114 12.475 1.00 90.31 104 VAL A O 1
ATOM 733 N N . THR A 1 105 ? -10.783 2.933 10.808 1.00 90.88 105 THR A N 1
ATOM 734 C CA . THR A 1 105 ? -11.726 1.807 10.943 1.00 90.88 105 THR A CA 1
ATOM 735 C C . THR A 1 105 ? -11.553 1.081 12.277 1.00 90.88 105 THR A C 1
ATOM 737 O O . THR A 1 105 ? -12.537 0.722 12.919 1.00 90.88 105 THR A O 1
ATOM 740 N N . LEU A 1 106 ? -10.311 0.852 12.706 1.00 92.44 106 LEU A N 1
ATOM 741 C CA . LEU A 1 106 ? -9.993 0.213 13.978 1.00 92.44 106 LEU A CA 1
ATOM 742 C C . LEU A 1 106 ? -10.555 1.021 15.145 1.00 92.44 106 LEU A C 1
ATOM 744 O O . LEU A 1 106 ? -11.249 0.458 15.987 1.00 92.44 106 LEU A O 1
ATOM 748 N N . ARG A 1 107 ? -10.344 2.342 15.142 1.00 90.44 107 ARG A N 1
ATOM 749 C CA . ARG A 1 107 ? -10.909 3.254 16.141 1.00 90.44 107 ARG A CA 1
ATOM 750 C C . ARG A 1 107 ? -12.436 3.193 16.147 1.00 90.44 107 ARG A C 1
ATOM 752 O O . ARG A 1 107 ? -13.017 3.030 17.213 1.00 90.44 107 ARG A O 1
ATOM 759 N N . ALA A 1 108 ? -13.081 3.264 14.982 1.00 88.25 108 ALA A N 1
ATOM 760 C CA . ALA A 1 108 ? -14.541 3.225 14.880 1.00 88.25 108 ALA A CA 1
ATOM 761 C C . ALA A 1 108 ? -15.141 1.906 15.402 1.00 88.25 108 ALA A C 1
ATOM 763 O O . ALA A 1 108 ? -16.118 1.915 16.152 1.00 88.25 108 ALA A O 1
ATOM 764 N N . VAL A 1 109 ? -14.541 0.765 15.047 1.00 91.19 109 VAL A N 1
ATOM 765 C CA . VAL A 1 109 ? -14.976 -0.552 15.538 1.00 91.19 109 VAL A CA 1
ATOM 766 C C . VAL A 1 109 ? -14.736 -0.675 17.044 1.00 91.19 109 VAL A C 1
ATOM 768 O O . VAL A 1 109 ? -15.621 -1.150 17.750 1.00 91.19 109 VAL A O 1
ATOM 771 N N . ALA A 1 110 ? -13.588 -0.217 17.552 1.00 90.12 110 ALA A N 1
ATOM 772 C CA . ALA A 1 110 ? -13.295 -0.224 18.984 1.00 90.12 110 ALA A CA 1
ATOM 773 C C . ALA A 1 110 ? -14.323 0.595 19.774 1.00 90.12 110 ALA A C 1
ATOM 775 O O . ALA A 1 110 ? -14.855 0.104 20.767 1.00 90.12 110 ALA A O 1
ATOM 776 N N . THR A 1 111 ? -14.692 1.782 19.281 1.00 87.31 111 THR A N 1
ATOM 777 C CA . THR A 1 111 ? -15.775 2.590 19.857 1.00 87.31 111 THR A CA 1
ATOM 778 C C . THR A 1 111 ? -17.099 1.823 19.884 1.00 87.31 111 THR A C 1
ATOM 780 O O . THR A 1 111 ? -17.748 1.771 20.925 1.00 87.31 111 THR A O 1
ATOM 783 N N . GLY A 1 112 ? -17.484 1.172 18.781 1.00 86.44 112 GLY A N 1
ATOM 784 C CA . GLY A 1 112 ? -18.721 0.381 18.717 1.00 86.44 112 GLY A CA 1
ATOM 785 C C . GLY A 1 112 ? -18.731 -0.854 19.629 1.00 86.44 112 GLY A C 1
ATOM 786 O O . GLY A 1 112 ? -19.791 -1.265 20.094 1.00 86.44 112 GLY A O 1
ATOM 787 N N . LEU A 1 113 ? -17.562 -1.435 19.911 1.00 88.12 113 LEU A N 1
ATOM 788 C CA . LEU A 1 113 ? -17.394 -2.574 20.824 1.00 88.12 113 LEU A CA 1
ATOM 789 C C . LEU A 1 113 ? -17.152 -2.160 22.284 1.00 88.12 113 LEU A C 1
ATOM 791 O O . LEU A 1 113 ? -17.005 -3.034 23.146 1.00 88.12 113 LEU A O 1
ATOM 795 N N . VAL A 1 114 ? -17.121 -0.850 22.557 1.00 88.44 114 VAL A N 1
ATOM 796 C CA . VAL A 1 114 ? -16.800 -0.266 23.867 1.00 88.44 114 VAL A CA 1
ATOM 797 C C . VAL A 1 114 ? -15.441 -0.774 24.368 1.00 88.44 114 VAL A C 1
ATOM 799 O O . VAL A 1 114 ? -15.297 -1.262 25.487 1.00 88.44 114 VAL A O 1
ATOM 802 N N . ILE A 1 115 ? -14.443 -0.724 23.486 1.00 88.31 115 ILE A N 1
ATOM 803 C CA . ILE A 1 115 ? -13.047 -1.053 23.777 1.00 88.31 115 ILE A CA 1
ATOM 804 C C . ILE A 1 115 ? -12.275 0.256 23.881 1.00 88.31 115 ILE A C 1
ATOM 806 O O . ILE A 1 115 ? -12.161 0.996 22.900 1.00 88.31 115 ILE A O 1
ATOM 810 N N . GLN A 1 116 ? -11.722 0.520 25.060 1.00 87.56 116 GLN A N 1
ATOM 811 C CA . GLN A 1 116 ? -10.823 1.644 25.256 1.00 87.56 116 GLN A CA 1
ATOM 812 C C . GLN A 1 116 ? -9.438 1.293 24.698 1.00 87.56 116 GLN A C 1
ATOM 814 O O . GLN A 1 116 ? -8.838 0.293 25.087 1.00 87.56 116 GLN A O 1
ATOM 819 N N . ILE A 1 117 ? -8.948 2.117 23.770 1.00 88.50 117 ILE A N 1
ATOM 820 C CA . ILE A 1 117 ? -7.575 2.051 23.253 1.00 88.50 117 ILE A CA 1
ATOM 821 C C . ILE A 1 117 ? -6.854 3.297 23.758 1.00 88.50 117 ILE A C 1
ATOM 823 O O . ILE A 1 117 ? -7.179 4.407 23.313 1.00 88.50 117 ILE A O 1
ATOM 827 N N . HIS A 1 118 ? -5.904 3.093 24.671 1.00 88.19 118 HIS A N 1
ATOM 828 C CA . HIS A 1 118 ? -5.094 4.141 25.300 1.00 88.19 118 HIS A CA 1
ATOM 829 C C . HIS A 1 118 ? -4.045 4.670 24.331 1.00 88.19 118 HIS A C 1
ATOM 831 O O . HIS A 1 118 ? -3.902 5.877 24.154 1.00 88.19 118 HIS A O 1
ATOM 837 N N . SER A 1 119 ? -3.368 3.755 23.641 1.00 86.81 119 SER A N 1
ATOM 838 C CA . SER A 1 119 ? -2.420 4.062 22.579 1.00 86.81 119 SER A CA 1
ATOM 839 C C . SER A 1 119 ? -2.416 2.958 21.521 1.00 86.81 119 SER A C 1
ATOM 841 O O . SER A 1 119 ? -2.858 1.831 21.755 1.00 86.81 119 SER A O 1
ATOM 843 N N . SER A 1 120 ? -1.972 3.293 20.312 1.00 89.31 120 SER A N 1
ATOM 844 C CA . SER A 1 120 ? -1.811 2.310 19.243 1.00 89.31 120 SER A CA 1
ATOM 845 C C . SER A 1 120 ? -0.794 2.763 18.210 1.00 89.31 120 SER A C 1
ATOM 847 O O . SER A 1 120 ? -0.780 3.944 17.843 1.00 89.31 120 SER A O 1
ATOM 849 N N . SER A 1 121 ? -0.061 1.808 17.652 1.00 91.50 121 SER A N 1
ATOM 850 C CA . SER A 1 121 ? 0.801 1.999 16.492 1.00 91.50 121 SER A CA 1
ATOM 851 C C . SER A 1 121 ? 0.412 0.992 15.420 1.00 91.50 121 SER A C 1
ATOM 853 O O . SER A 1 121 ? 0.357 -0.208 15.672 1.00 91.50 121 SER A O 1
ATOM 855 N N . ILE A 1 122 ? 0.097 1.473 14.220 1.00 92.62 122 ILE A N 1
ATOM 856 C CA . ILE A 1 122 ? -0.181 0.609 13.076 1.00 92.62 122 ILE A CA 1
ATOM 857 C C . ILE A 1 122 ? 0.903 0.870 12.050 1.00 92.62 122 ILE A C 1
ATOM 859 O O . ILE A 1 122 ? 0.973 1.966 11.495 1.00 92.62 122 ILE A O 1
ATOM 863 N N . ARG A 1 123 ? 1.722 -0.136 11.773 1.00 92.00 123 ARG A N 1
ATOM 864 C CA . ARG A 1 123 ? 2.766 -0.084 10.755 1.00 92.00 123 ARG A CA 1
ATOM 865 C C . ARG A 1 123 ? 2.315 -0.858 9.531 1.00 92.00 123 ARG A C 1
ATOM 867 O O . ARG A 1 123 ? 1.757 -1.942 9.654 1.00 92.00 123 ARG A O 1
ATOM 874 N N . VAL A 1 124 ? 2.561 -0.316 8.347 1.00 92.50 124 VAL A N 1
ATOM 875 C CA . VAL A 1 124 ? 2.424 -1.038 7.084 1.00 92.50 124 VAL A CA 1
ATOM 876 C C . VAL A 1 124 ? 3.781 -1.127 6.409 1.00 92.50 124 VAL A C 1
ATOM 878 O O . VAL A 1 124 ? 4.532 -0.153 6.412 1.00 92.50 124 VAL A O 1
ATOM 881 N N . GLN A 1 125 ? 4.079 -2.286 5.832 1.00 91.88 125 GLN A N 1
ATOM 882 C CA . GLN A 1 125 ? 5.221 -2.506 4.956 1.00 91.88 125 GLN A CA 1
ATOM 883 C C . GLN A 1 125 ? 4.763 -3.165 3.658 1.00 91.88 125 GLN A C 1
ATOM 885 O O . GLN A 1 125 ? 3.828 -3.965 3.677 1.00 91.88 125 GLN A O 1
ATOM 890 N N . GLY A 1 126 ? 5.401 -2.854 2.535 1.00 91.25 126 GLY A N 1
ATOM 891 C CA . GLY A 1 126 ? 5.102 -3.492 1.261 1.00 91.25 126 GLY A CA 1
ATOM 892 C C . GLY A 1 126 ? 6.332 -3.660 0.386 1.00 91.25 126 GLY A C 1
ATOM 893 O O . GLY A 1 126 ? 7.072 -2.703 0.183 1.00 91.25 126 GLY A O 1
ATOM 894 N N . ASP A 1 127 ? 6.495 -4.857 -0.169 1.00 90.81 127 ASP A N 1
ATOM 895 C CA . ASP A 1 127 ? 7.654 -5.225 -0.980 1.00 90.81 127 ASP A CA 1
ATOM 896 C C . ASP A 1 127 ? 7.316 -5.116 -2.471 1.00 90.81 127 ASP A C 1
ATOM 898 O O . ASP A 1 127 ? 6.335 -5.710 -2.941 1.00 90.81 127 ASP A O 1
ATOM 902 N N . LEU A 1 128 ? 8.137 -4.395 -3.233 1.00 88.81 128 LEU A N 1
ATOM 903 C CA . LEU A 1 128 ? 8.028 -4.267 -4.688 1.00 88.81 128 LEU A CA 1
ATOM 904 C C . LEU A 1 128 ? 9.299 -4.742 -5.385 1.00 88.81 128 LEU A C 1
ATOM 906 O O . LEU A 1 128 ? 10.399 -4.543 -4.886 1.00 88.81 128 LEU A O 1
ATOM 910 N N . ASP A 1 129 ? 9.125 -5.333 -6.566 1.00 91.62 129 ASP A N 1
ATOM 911 C CA . ASP A 1 129 ? 10.215 -5.671 -7.479 1.00 91.62 129 ASP A CA 1
ATOM 912 C C . ASP A 1 129 ? 10.161 -4.742 -8.695 1.00 91.62 129 ASP A C 1
ATOM 914 O O . ASP A 1 129 ? 9.278 -4.845 -9.555 1.00 91.62 129 ASP A O 1
ATOM 918 N N . PHE A 1 130 ? 11.098 -3.797 -8.758 1.00 91.56 130 PHE A N 1
ATOM 919 C CA . PHE A 1 130 ? 11.102 -2.753 -9.781 1.00 91.56 130 PHE A CA 1
ATOM 920 C C . PHE A 1 130 ? 11.389 -3.267 -11.193 1.00 91.56 130 PHE A C 1
ATOM 922 O O . PHE A 1 130 ? 11.118 -2.541 -12.153 1.00 91.56 130 PHE A O 1
ATOM 929 N N . ARG A 1 131 ? 11.856 -4.513 -11.364 1.00 93.56 131 ARG A N 1
ATOM 930 C CA . ARG A 1 131 ? 12.086 -5.092 -12.697 1.00 93.56 131 ARG A CA 1
ATOM 931 C C . ARG A 1 131 ? 10.821 -5.085 -13.540 1.00 93.56 131 ARG A C 1
ATOM 933 O O . ARG A 1 131 ? 10.892 -4.720 -14.711 1.00 93.56 131 ARG A O 1
ATOM 940 N N . GLY A 1 132 ? 9.671 -5.397 -12.937 1.00 92.75 132 GLY A N 1
ATOM 941 C CA . GLY A 1 132 ? 8.378 -5.397 -13.624 1.00 92.75 132 GLY A CA 1
ATOM 942 C C . GLY A 1 132 ? 8.077 -4.040 -14.267 1.00 92.75 132 GLY A C 1
ATOM 943 O O . GLY A 1 132 ? 7.962 -3.941 -15.488 1.00 92.75 132 GLY A O 1
ATOM 944 N N . THR A 1 133 ? 8.044 -2.976 -13.457 1.00 91.94 133 THR A N 1
ATOM 945 C CA . THR A 1 133 ? 7.848 -1.589 -13.927 1.00 91.94 133 THR A CA 1
ATOM 946 C C . THR A 1 133 ? 8.914 -1.162 -14.935 1.00 91.94 133 THR A C 1
ATOM 948 O O . THR A 1 133 ? 8.626 -0.446 -15.892 1.00 91.94 133 THR A O 1
ATOM 951 N N . MET A 1 134 ? 10.152 -1.618 -14.753 1.00 93.88 134 MET A N 1
ATOM 952 C CA . MET A 1 134 ? 11.286 -1.241 -15.597 1.00 93.88 134 MET A CA 1
ATOM 953 C C . MET A 1 134 ? 11.412 -2.075 -16.875 1.00 93.88 134 MET A C 1
ATOM 955 O O . MET A 1 134 ? 12.331 -1.845 -17.669 1.00 93.88 134 MET A O 1
ATOM 959 N N . SER A 1 135 ? 10.463 -2.987 -17.117 1.00 93.12 135 SER A N 1
ATOM 960 C CA . SER A 1 135 ? 10.460 -3.914 -18.255 1.00 93.12 135 SER A CA 1
ATOM 961 C C . SER A 1 135 ? 11.713 -4.800 -18.318 1.00 93.12 135 SER A C 1
ATOM 963 O O . SER A 1 135 ? 12.173 -5.163 -19.400 1.00 93.12 135 SER A O 1
ATOM 965 N N . VAL A 1 136 ? 12.270 -5.147 -17.158 1.00 94.38 136 VAL A N 1
ATOM 966 C CA . VAL A 1 136 ? 13.372 -6.103 -17.002 1.00 94.38 136 VAL A CA 1
ATOM 967 C C . VAL A 1 136 ? 12.768 -7.478 -16.700 1.00 94.38 136 VAL A C 1
ATOM 969 O O . VAL A 1 136 ? 11.922 -7.619 -15.819 1.00 94.38 136 VAL A O 1
ATOM 972 N N . ARG A 1 137 ? 13.157 -8.500 -17.468 1.00 92.81 137 ARG A N 1
ATOM 973 C CA . ARG A 1 137 ? 12.647 -9.876 -17.320 1.00 92.81 137 ARG A CA 1
ATOM 974 C C . ARG A 1 137 ? 13.468 -10.668 -16.304 1.00 92.81 137 ARG A C 1
ATOM 976 O O . ARG A 1 137 ? 14.586 -10.289 -15.963 1.00 92.81 137 ARG A O 1
ATOM 983 N N . ASN A 1 138 ? 12.914 -11.782 -15.833 1.00 90.75 138 ASN A N 1
ATOM 984 C CA . ASN A 1 138 ? 13.696 -12.784 -15.113 1.00 90.75 138 ASN A CA 1
ATOM 985 C C . ASN A 1 138 ? 14.766 -13.403 -16.029 1.00 90.75 138 ASN A C 1
ATOM 987 O O . ASN A 1 138 ? 14.662 -13.332 -17.254 1.00 90.75 138 ASN A O 1
ATOM 991 N N . LEU A 1 139 ? 15.774 -14.048 -15.429 1.00 86.69 139 LEU A N 1
ATOM 992 C CA . LEU A 1 139 ? 16.857 -14.718 -16.164 1.00 86.69 139 LEU A CA 1
ATOM 993 C C . LEU A 1 139 ? 16.347 -15.829 -17.097 1.00 86.69 139 LEU A C 1
ATOM 995 O O . LEU A 1 139 ? 16.949 -16.089 -18.132 1.00 86.69 139 LEU A O 1
ATOM 999 N N . ASP A 1 140 ? 15.218 -16.451 -16.756 1.00 91.25 140 ASP A N 1
ATOM 1000 C CA . ASP A 1 140 ? 14.533 -17.463 -17.568 1.00 91.25 140 ASP A CA 1
ATOM 1001 C C . ASP A 1 140 ? 13.620 -16.870 -18.666 1.00 91.25 140 ASP A C 1
ATOM 1003 O O . ASP A 1 140 ? 12.940 -17.606 -19.378 1.00 91.25 140 ASP A O 1
ATOM 1007 N N . GLY A 1 141 ? 13.575 -15.540 -18.809 1.00 90.50 141 GLY A N 1
ATOM 1008 C CA . GLY A 1 141 ? 12.741 -14.827 -19.780 1.00 90.50 141 GLY A CA 1
ATOM 1009 C C . GLY A 1 141 ? 11.293 -14.570 -19.339 1.00 90.50 141 GLY A C 1
ATOM 1010 O O . GLY A 1 141 ? 10.555 -13.862 -20.040 1.00 90.50 141 GLY A O 1
ATOM 1011 N N . SER A 1 142 ? 10.868 -15.073 -18.177 1.00 93.44 142 SER A N 1
ATOM 1012 C CA . SER A 1 142 ? 9.522 -14.830 -17.646 1.00 93.44 142 SER A CA 1
ATOM 1013 C C . SER A 1 142 ? 9.322 -13.371 -17.201 1.00 93.44 142 SER A C 1
ATOM 1015 O O . SER A 1 142 ? 10.271 -12.619 -16.953 1.00 93.44 142 SER A O 1
ATOM 1017 N N . SER A 1 143 ? 8.062 -12.929 -17.150 1.00 93.50 143 SER A N 1
ATOM 1018 C CA . SER A 1 143 ? 7.698 -11.581 -16.697 1.00 93.50 143 SER A CA 1
ATOM 1019 C C . SER A 1 143 ? 7.737 -11.461 -15.174 1.00 93.50 143 SER A C 1
ATOM 1021 O O . SER A 1 143 ? 7.287 -12.364 -14.470 1.00 93.50 143 SER A O 1
ATOM 1023 N N . VAL A 1 144 ? 8.177 -10.306 -14.672 1.00 94.38 144 VAL A N 1
ATOM 1024 C CA . VAL A 1 144 ? 8.093 -9.950 -13.249 1.00 94.38 144 VAL A CA 1
ATOM 1025 C C . VAL A 1 144 ? 6.757 -9.238 -12.978 1.00 94.38 144 VAL A C 1
ATOM 1027 O O . VAL A 1 144 ? 6.422 -8.313 -13.724 1.00 94.38 144 VAL A O 1
ATOM 1030 N N . PRO A 1 145 ? 5.978 -9.639 -11.952 1.00 92.94 145 PRO A N 1
ATOM 1031 C CA . PRO A 1 145 ? 4.717 -8.977 -11.613 1.00 92.94 145 PRO A CA 1
ATOM 1032 C C . PRO A 1 145 ? 4.881 -7.479 -11.317 1.00 92.94 145 PRO A C 1
ATOM 1034 O O . PRO A 1 145 ? 5.800 -7.078 -10.607 1.00 92.94 145 PRO A O 1
ATOM 1037 N N . ILE A 1 146 ? 3.956 -6.656 -1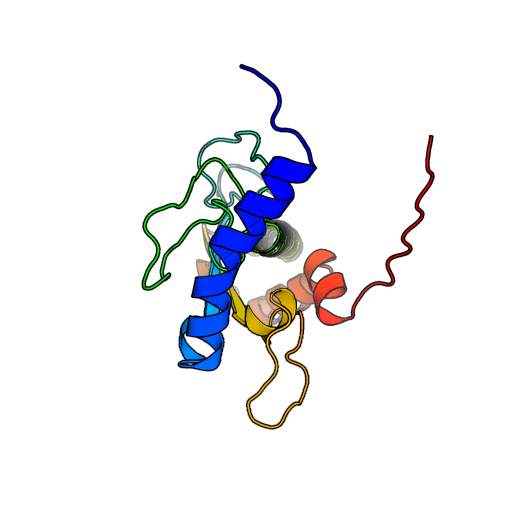1.821 1.00 94.06 146 ILE A N 1
ATOM 1038 C CA . ILE A 1 146 ? 3.897 -5.205 -11.569 1.00 94.06 146 ILE A CA 1
ATOM 1039 C C . ILE A 1 146 ? 2.876 -4.941 -10.456 1.00 94.06 146 ILE A C 1
ATOM 1041 O O . ILE A 1 146 ? 1.797 -4.394 -10.675 1.00 94.06 146 ILE A O 1
ATOM 1045 N N . SER A 1 147 ? 3.189 -5.420 -9.257 1.00 92.62 147 SER A N 1
ATOM 1046 C CA . SER A 1 147 ? 2.343 -5.293 -8.070 1.00 92.62 147 SER A CA 1
ATOM 1047 C C . SER A 1 147 ? 3.178 -5.469 -6.810 1.00 92.62 147 SER A C 1
ATOM 1049 O O . SER A 1 147 ? 4.248 -6.080 -6.859 1.00 92.62 147 SER A O 1
ATOM 1051 N N . PHE A 1 148 ? 2.668 -5.008 -5.664 1.00 92.94 148 PHE A N 1
ATOM 1052 C CA . PHE A 1 148 ? 3.246 -5.390 -4.375 1.00 92.94 148 PHE A CA 1
ATOM 1053 C C . PHE A 1 148 ? 3.262 -6.919 -4.269 1.00 92.94 148 PHE A C 1
ATOM 1055 O O . PHE A 1 148 ? 2.245 -7.574 -4.501 1.00 92.94 148 PHE A O 1
ATOM 1062 N N . ARG A 1 149 ? 4.425 -7.490 -3.947 1.00 91.44 149 ARG A N 1
ATOM 1063 C CA . ARG A 1 149 ? 4.604 -8.938 -3.752 1.00 91.44 149 ARG A CA 1
ATOM 1064 C C . ARG A 1 149 ? 4.015 -9.384 -2.423 1.00 91.44 149 ARG A C 1
ATOM 1066 O O . ARG A 1 149 ? 3.502 -10.493 -2.300 1.00 91.44 149 ARG A O 1
ATOM 1073 N N . ARG A 1 150 ? 4.109 -8.504 -1.431 1.00 91.94 150 ARG A N 1
ATOM 1074 C CA . ARG A 1 150 ? 3.591 -8.684 -0.084 1.00 91.94 150 ARG A CA 1
ATOM 1075 C C . ARG A 1 150 ? 3.284 -7.315 0.497 1.00 91.94 150 ARG A C 1
ATOM 1077 O O . ARG A 1 150 ? 4.030 -6.372 0.262 1.00 91.94 150 ARG A O 1
ATOM 1084 N N . VAL A 1 151 ? 2.198 -7.229 1.257 1.00 93.88 151 VAL A N 1
ATOM 1085 C CA . VAL A 1 151 ? 1.904 -6.094 2.131 1.00 93.88 151 VAL A CA 1
ATOM 1086 C C . VAL A 1 151 ? 1.623 -6.654 3.519 1.00 93.88 151 VAL A C 1
ATOM 1088 O O . VAL A 1 151 ? 0.784 -7.542 3.672 1.00 93.88 151 VAL A O 1
ATOM 1091 N N . GLN A 1 152 ? 2.340 -6.163 4.520 1.00 93.81 152 GLN A N 1
ATOM 1092 C CA . GLN A 1 152 ? 2.196 -6.538 5.919 1.00 93.81 152 GLN A CA 1
ATOM 1093 C C . GLN A 1 152 ? 1.665 -5.351 6.706 1.00 93.81 152 GLN A C 1
ATOM 1095 O O . GLN A 1 152 ? 2.114 -4.228 6.506 1.00 93.81 152 GLN A O 1
ATOM 1100 N N . LEU A 1 153 ? 0.706 -5.609 7.594 1.00 93.06 153 LEU A N 1
ATOM 1101 C CA . LEU A 1 153 ? 0.293 -4.650 8.607 1.00 93.06 153 LEU A CA 1
ATOM 1102 C C . LEU A 1 153 ? 0.565 -5.246 9.980 1.00 93.06 153 LEU A C 1
ATOM 1104 O O . LEU A 1 153 ? 0.026 -6.307 10.297 1.00 93.06 153 LEU A O 1
ATOM 1108 N N . ASP A 1 154 ? 1.331 -4.522 10.780 1.00 93.69 154 ASP A N 1
ATOM 1109 C CA . ASP A 1 154 ? 1.588 -4.827 12.179 1.00 93.69 154 ASP A CA 1
ATOM 1110 C C . ASP A 1 154 ? 0.810 -3.823 13.031 1.00 93.69 154 ASP A C 1
ATOM 1112 O O . ASP A 1 154 ? 0.824 -2.618 12.773 1.00 93.69 154 ASP A O 1
ATOM 1116 N N . VAL A 1 155 ? 0.049 -4.333 13.997 1.00 92.25 155 VAL A N 1
ATOM 1117 C CA . VAL A 1 155 ? -0.876 -3.543 14.813 1.00 92.25 155 VAL A CA 1
ATOM 1118 C C . VAL A 1 155 ? -0.513 -3.757 16.273 1.00 92.25 155 VAL A C 1
ATOM 1120 O O . VAL A 1 155 ? -0.692 -4.850 16.804 1.00 92.25 155 VAL A O 1
ATOM 1123 N N . GLU A 1 156 ? -0.041 -2.702 16.917 1.00 92.56 156 GLU A N 1
ATOM 1124 C CA . GLU A 1 156 ? 0.229 -2.648 18.348 1.00 92.56 156 GLU A CA 1
ATOM 1125 C C . GLU A 1 156 ? -0.898 -1.866 19.023 1.00 92.56 156 GLU A C 1
ATOM 1127 O O . GLU A 1 156 ? -1.214 -0.744 18.612 1.00 92.56 156 GLU A O 1
ATOM 1132 N N . LEU A 1 157 ? -1.526 -2.464 20.037 1.00 91.19 157 LEU A N 1
ATOM 1133 C CA . LEU A 1 157 ? -2.627 -1.862 20.786 1.00 91.19 157 LEU A CA 1
ATOM 1134 C C . LEU A 1 157 ? -2.354 -1.940 22.278 1.00 91.19 157 LEU A C 1
ATOM 1136 O O . LEU A 1 157 ? -2.047 -3.007 22.803 1.00 91.19 157 LEU A O 1
ATOM 1140 N N . ASP A 1 158 ? -2.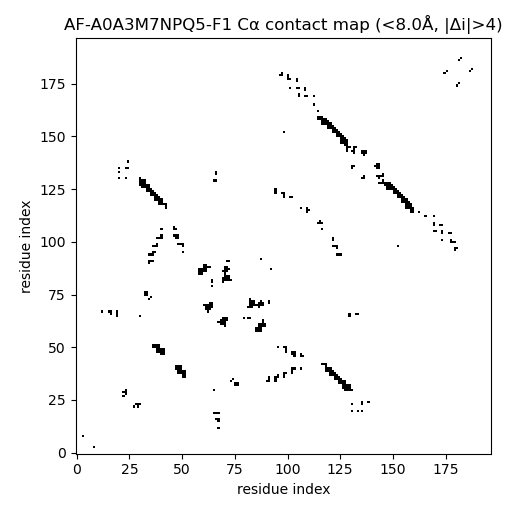554 -0.811 22.939 1.00 90.31 158 ASP A N 1
ATOM 1141 C CA . ASP A 1 158 ? -2.632 -0.705 24.385 1.00 90.31 158 ASP A CA 1
ATOM 1142 C C . ASP A 1 158 ? -4.102 -0.538 24.783 1.00 90.31 158 ASP A C 1
ATOM 1144 O O . ASP A 1 158 ? -4.753 0.462 24.453 1.00 90.31 158 ASP A O 1
ATOM 1148 N N . THR A 1 159 ? -4.643 -1.565 25.435 1.00 89.75 159 THR A N 1
ATOM 1149 C CA . THR A 1 159 ? -6.051 -1.661 25.832 1.00 89.75 159 THR A CA 1
ATOM 1150 C C . THR A 1 159 ? -6.177 -2.230 27.236 1.00 89.75 159 THR A C 1
ATOM 1152 O O . THR A 1 159 ? -5.263 -2.888 27.730 1.00 89.75 159 THR A O 1
ATOM 1155 N N . ASP A 1 160 ? -7.350 -2.079 27.850 1.00 86.50 160 ASP A N 1
ATOM 1156 C CA . ASP A 1 160 ? -7.599 -2.654 29.171 1.00 86.50 160 ASP A CA 1
ATOM 1157 C C . ASP A 1 160 ? -7.448 -4.193 29.183 1.00 86.50 160 ASP A C 1
ATOM 1159 O O . ASP A 1 160 ? -7.873 -4.869 28.239 1.00 86.50 160 ASP A O 1
ATOM 1163 N N . PRO A 1 161 ? -6.940 -4.797 30.276 1.00 78.44 161 PRO A N 1
ATOM 1164 C CA . PRO A 1 161 ? -6.756 -6.250 30.369 1.00 78.44 161 PRO A CA 1
ATOM 1165 C C . PRO A 1 161 ? -8.043 -7.067 30.170 1.00 78.44 161 PRO A C 1
ATOM 1167 O O . PRO A 1 161 ? -7.996 -8.225 29.764 1.00 78.44 161 PRO A O 1
ATOM 1170 N N . GLN A 1 162 ? -9.206 -6.469 30.448 1.00 77.19 162 GLN A N 1
ATOM 1171 C CA . GLN A 1 162 ? -10.515 -7.124 30.352 1.00 77.19 162 GLN A CA 1
ATOM 1172 C C . GLN A 1 162 ? -11.041 -7.255 28.914 1.00 77.19 162 GLN A C 1
ATOM 1174 O O . GLN A 1 162 ? -12.099 -7.850 28.706 1.00 77.19 162 GLN A O 1
ATOM 1179 N N . VAL A 1 163 ? -10.341 -6.704 27.915 1.00 79.38 163 VAL A N 1
ATOM 1180 C CA . VAL A 1 163 ? -10.787 -6.754 26.515 1.00 79.38 163 VAL A CA 1
ATOM 1181 C C . VAL A 1 163 ? -10.768 -8.186 25.966 1.00 79.38 163 VAL A C 1
ATOM 1183 O O . VAL A 1 163 ? -11.678 -8.534 25.213 1.00 79.38 163 VAL A O 1
ATOM 1186 N N . GLY A 1 164 ? -9.811 -9.025 26.389 1.00 77.81 164 GLY A N 1
ATOM 1187 C CA . GLY A 1 164 ? -9.771 -10.470 26.111 1.00 77.81 164 GLY A CA 1
ATOM 1188 C C . GLY A 1 164 ? -10.168 -10.842 24.674 1.00 77.81 164 GLY A C 1
ATOM 1189 O O . GLY A 1 164 ? -9.656 -10.280 23.704 1.00 77.81 164 GLY A O 1
ATOM 1190 N N . ASP A 1 165 ? -11.155 -11.730 24.545 1.00 76.00 165 ASP A N 1
ATOM 1191 C CA . ASP A 1 165 ? -11.665 -12.270 23.271 1.00 76.00 165 ASP A CA 1
ATOM 1192 C C . ASP A 1 165 ? -12.265 -11.211 22.320 1.00 76.00 165 ASP A C 1
ATOM 1194 O O . ASP A 1 165 ? -12.518 -11.477 21.137 1.00 76.00 165 ASP A O 1
ATOM 1198 N N . LYS A 1 166 ? -12.509 -9.979 22.792 1.00 86.56 166 LYS A N 1
ATOM 1199 C CA . LYS A 1 166 ? -13.009 -8.900 21.930 1.00 86.56 166 LYS A CA 1
ATOM 1200 C C . LYS A 1 166 ? -11.944 -8.388 20.958 1.00 86.56 166 LYS A C 1
ATOM 1202 O O . LYS A 1 166 ? -12.335 -7.828 19.931 1.00 86.56 166 LYS A O 1
ATOM 1207 N N . ILE A 1 167 ? -10.646 -8.598 21.218 1.00 89.38 167 ILE A N 1
ATOM 1208 C CA . ILE A 1 167 ? -9.561 -8.198 20.300 1.00 89.38 167 ILE A CA 1
ATOM 1209 C C . ILE A 1 167 ? -9.685 -8.913 18.951 1.00 89.38 167 ILE A C 1
ATOM 1211 O O . ILE A 1 167 ? -9.623 -8.265 17.904 1.00 89.38 167 ILE A O 1
ATOM 1215 N N . ASP A 1 168 ? -9.961 -10.216 18.945 1.00 88.69 168 ASP A N 1
ATOM 1216 C CA . ASP A 1 168 ? -10.123 -10.967 17.694 1.00 88.69 168 ASP A CA 1
ATOM 1217 C C . ASP A 1 168 ? -11.329 -10.473 16.895 1.00 88.69 168 ASP A C 1
ATOM 1219 O O . ASP A 1 168 ? -11.285 -10.344 15.666 1.00 88.69 168 ASP A O 1
ATOM 1223 N N . THR A 1 169 ? -12.412 -10.125 17.594 1.00 91.50 169 THR A N 1
ATOM 1224 C CA . THR A 1 169 ? -13.591 -9.520 16.970 1.00 91.50 169 THR A CA 1
ATOM 1225 C C . THR A 1 169 ? -13.285 -8.132 16.415 1.00 91.50 169 THR A C 1
ATOM 1227 O O . THR A 1 169 ? -13.668 -7.854 15.276 1.00 91.50 169 THR A O 1
ATOM 1230 N N . LEU A 1 170 ? -12.564 -7.294 17.161 1.00 91.50 170 LEU A N 1
ATOM 1231 C CA . LEU A 1 170 ? -12.096 -5.984 16.714 1.00 91.50 170 LEU A CA 1
ATOM 1232 C C . LEU A 1 170 ? -11.299 -6.121 15.409 1.00 91.50 170 LEU A C 1
ATOM 1234 O O . LEU A 1 170 ? -11.703 -5.569 14.387 1.00 91.50 170 LEU A O 1
ATOM 1238 N N . VAL A 1 171 ? -10.244 -6.939 15.398 1.00 89.75 171 VAL A N 1
ATOM 1239 C CA . VAL A 1 171 ? -9.383 -7.142 14.221 1.00 89.75 171 VAL A CA 1
ATOM 1240 C C . VAL A 1 171 ? -10.174 -7.698 13.035 1.00 89.75 171 VAL A C 1
ATOM 1242 O O . VAL A 1 171 ? -10.041 -7.208 11.909 1.00 89.75 171 VAL A O 1
ATOM 1245 N N . ARG A 1 172 ? -11.030 -8.702 13.258 1.00 91.38 172 ARG A N 1
ATOM 1246 C CA . ARG A 1 172 ? -11.855 -9.307 12.203 1.00 91.38 172 ARG A CA 1
ATOM 1247 C C . ARG A 1 172 ? -12.798 -8.289 11.563 1.00 91.38 172 ARG A C 1
ATOM 1249 O O . ARG A 1 172 ? -12.902 -8.240 10.336 1.00 91.38 172 ARG A O 1
ATOM 1256 N N . LEU A 1 173 ? -13.484 -7.477 12.366 1.00 91.56 173 LEU A N 1
ATOM 1257 C CA . LEU A 1 173 ? -14.401 -6.454 11.861 1.00 91.56 173 LEU A CA 1
ATOM 1258 C C . LEU A 1 173 ? -13.644 -5.317 11.160 1.00 91.56 173 LEU A C 1
ATOM 1260 O O . LEU A 1 173 ? -14.067 -4.883 10.086 1.00 91.56 173 LEU A O 1
ATOM 1264 N N . SER A 1 174 ? -12.489 -4.904 11.686 1.00 90.19 174 SER A N 1
ATOM 1265 C CA . SER A 1 174 ? -11.641 -3.881 11.061 1.00 90.19 174 SER A CA 1
ATOM 1266 C C . SER A 1 174 ? -11.027 -4.322 9.730 1.00 90.19 174 SER A C 1
ATOM 1268 O O . SER A 1 174 ? -10.762 -3.477 8.877 1.00 90.19 174 SER A O 1
ATOM 1270 N N . LYS A 1 175 ? -10.845 -5.630 9.502 1.00 89.06 175 LYS A N 1
ATOM 1271 C CA . LYS A 1 175 ? -10.489 -6.184 8.182 1.00 89.06 175 LYS A CA 1
ATOM 1272 C C . LYS A 1 175 ? -11.687 -6.209 7.227 1.00 89.06 175 LYS A C 1
ATOM 1274 O O . LYS A 1 175 ? -11.550 -5.870 6.050 1.00 89.06 175 LYS A O 1
ATOM 1279 N N . LYS A 1 176 ? -12.865 -6.598 7.728 1.00 87.19 176 LYS A N 1
ATOM 1280 C CA . LYS A 1 176 ? -14.077 -6.794 6.918 1.00 87.19 176 LYS A CA 1
ATOM 1281 C C . LYS A 1 176 ? -14.583 -5.501 6.274 1.00 87.19 176 LYS A C 1
ATOM 1283 O O . LYS A 1 176 ? -14.912 -5.507 5.095 1.00 87.19 176 LYS A O 1
ATOM 1288 N N . TYR A 1 177 ? -14.654 -4.404 7.025 1.00 77.12 177 TYR A N 1
ATOM 1289 C CA . TYR A 1 177 ? -15.348 -3.186 6.573 1.00 77.12 177 TYR A CA 1
ATOM 1290 C C . TYR A 1 177 ? -14.484 -2.196 5.798 1.00 77.12 177 TYR A C 1
ATOM 1292 O O . TYR A 1 177 ? -14.895 -1.063 5.559 1.00 77.12 177 TYR A O 1
ATOM 1300 N N . ARG A 1 178 ? -13.267 -2.587 5.424 1.00 86.62 178 ARG A N 1
ATOM 1301 C CA . ARG A 1 178 ? -12.247 -1.600 5.120 1.00 86.62 178 ARG A CA 1
ATOM 1302 C C . ARG A 1 178 ? -11.898 -1.537 3.640 1.00 86.62 178 ARG A C 1
ATOM 1304 O O . ARG A 1 178 ? -11.161 -2.368 3.120 1.00 86.62 178 ARG A O 1
ATOM 1311 N N . VAL A 1 179 ? -12.413 -0.493 2.991 1.00 88.88 179 VAL A N 1
ATOM 1312 C CA . VAL A 1 179 ? -12.432 -0.327 1.530 1.00 88.88 179 VAL A CA 1
ATOM 1313 C C . VAL A 1 179 ? -11.057 -0.461 0.876 1.00 88.88 179 VAL A C 1
ATOM 1315 O O . VAL A 1 179 ? -10.920 -1.248 -0.050 1.00 88.88 179 VAL A O 1
ATOM 1318 N N . VAL A 1 180 ? -10.017 0.214 1.383 1.00 92.88 180 VAL A N 1
ATOM 1319 C CA . VAL A 1 180 ? -8.679 0.161 0.759 1.00 92.88 180 VAL A CA 1
ATOM 1320 C C . VAL A 1 180 ? -8.092 -1.252 0.818 1.00 92.88 180 VAL A C 1
ATOM 1322 O O . VAL A 1 180 ? -7.559 -1.737 -0.175 1.00 92.88 180 VAL A O 1
ATOM 1325 N N . LEU A 1 181 ? -8.248 -1.950 1.949 1.00 92.62 181 LEU A N 1
ATOM 1326 C CA . LEU A 1 181 ? -7.788 -3.334 2.089 1.00 92.62 181 LEU A CA 1
ATOM 1327 C C . LEU A 1 181 ? -8.531 -4.265 1.124 1.00 92.62 181 LEU A C 1
ATOM 1329 O O . LEU A 1 181 ? -7.898 -5.095 0.476 1.00 92.62 181 LEU A O 1
ATOM 1333 N N . GLN A 1 182 ? -9.854 -4.121 1.019 1.00 91.94 182 GLN A N 1
ATOM 1334 C CA . GLN A 1 182 ? -10.675 -4.949 0.132 1.00 91.94 182 GLN A CA 1
ATOM 1335 C C . GLN A 1 182 ? -10.359 -4.686 -1.348 1.00 91.94 182 GLN A C 1
ATOM 1337 O O . GLN A 1 182 ? -10.243 -5.638 -2.115 1.00 91.94 182 GLN A O 1
ATOM 1342 N N . THR A 1 183 ? -10.147 -3.427 -1.736 1.00 92.75 183 THR A N 1
ATOM 1343 C CA . THR A 1 183 ? -9.721 -3.047 -3.093 1.00 92.75 183 THR A CA 1
ATOM 1344 C C . THR A 1 183 ? -8.372 -3.667 -3.455 1.00 92.75 183 THR A C 1
ATOM 1346 O O . THR A 1 183 ? -8.235 -4.239 -4.532 1.00 92.75 183 THR A O 1
ATOM 1349 N N . ILE A 1 184 ? -7.385 -3.597 -2.554 1.00 91.81 184 ILE A N 1
ATOM 1350 C CA . ILE A 1 184 ? -6.044 -4.154 -2.796 1.00 91.81 184 ILE A CA 1
ATOM 1351 C C . ILE A 1 184 ? -6.079 -5.687 -2.839 1.00 91.81 184 ILE A C 1
ATOM 1353 O O . ILE A 1 184 ? -5.450 -6.285 -3.704 1.00 91.81 184 ILE A O 1
ATOM 1357 N N . SER A 1 185 ? -6.814 -6.326 -1.922 1.00 90.75 185 SER A N 1
ATOM 1358 C CA . SER A 1 185 ? -6.798 -7.791 -1.774 1.00 90.75 185 SER A CA 1
ATOM 1359 C C . SER A 1 185 ? -7.572 -8.515 -2.874 1.00 90.75 185 SER A C 1
ATOM 1361 O O . SER A 1 185 ? -7.201 -9.623 -3.244 1.00 90.75 185 SER A O 1
ATOM 1363 N N . ASN A 1 186 ? -8.652 -7.909 -3.376 1.00 90.12 186 ASN A N 1
ATOM 1364 C CA . ASN A 1 186 ? -9.538 -8.557 -4.345 1.00 90.12 186 ASN A CA 1
ATOM 1365 C C . ASN A 1 186 ? -9.311 -8.076 -5.785 1.00 90.12 186 ASN A C 1
ATOM 1367 O O . ASN A 1 186 ? -9.708 -8.770 -6.716 1.00 90.12 186 ASN A O 1
ATOM 1371 N N . GLY A 1 187 ? -8.681 -6.910 -5.971 1.00 87.94 187 GLY A N 1
ATOM 1372 C CA . GLY A 1 187 ? -8.538 -6.266 -7.273 1.00 87.94 187 GLY A CA 1
ATOM 1373 C C . GLY A 1 187 ? -9.859 -5.665 -7.756 1.00 87.94 187 GLY A C 1
ATOM 1374 O O . GLY A 1 187 ? -10.822 -6.367 -8.056 1.00 87.94 187 GLY A O 1
ATOM 1375 N N . THR A 1 188 ? -9.913 -4.340 -7.863 1.00 91.12 188 THR A N 1
ATOM 1376 C CA . THR A 1 188 ? -11.080 -3.637 -8.414 1.00 91.12 188 THR A CA 1
ATOM 1377 C C . THR A 1 188 ? -10.870 -3.370 -9.901 1.00 91.12 188 THR A C 1
ATOM 1379 O O . THR A 1 188 ? -9.791 -2.936 -10.302 1.00 91.12 188 THR A O 1
ATOM 1382 N N . LYS A 1 189 ? -11.900 -3.596 -10.728 1.00 94.00 189 LYS A N 1
ATOM 1383 C CA . LYS A 1 189 ? -11.864 -3.222 -12.148 1.00 94.00 189 LYS A CA 1
ATOM 1384 C C . LYS A 1 189 ? -11.680 -1.706 -12.278 1.00 94.00 189 LYS A C 1
ATOM 1386 O O . LYS A 1 189 ? -12.440 -0.942 -11.687 1.00 94.00 189 LYS A O 1
ATOM 1391 N N . VAL A 1 190 ? -10.703 -1.289 -13.078 1.00 92.00 190 VAL A N 1
ATOM 1392 C CA . VAL A 1 190 ? -10.444 0.118 -13.403 1.00 92.00 190 VAL A CA 1
ATOM 1393 C C . VAL A 1 190 ? -10.624 0.304 -14.904 1.00 92.00 190 VAL A C 1
ATOM 1395 O O . VAL A 1 190 ? -9.938 -0.345 -15.690 1.00 92.00 190 VAL A O 1
ATOM 1398 N N . ASP A 1 191 ? -11.553 1.173 -15.295 1.00 93.19 191 ASP A N 1
ATOM 1399 C CA . ASP A 1 191 ? -11.752 1.574 -16.688 1.00 93.19 191 ASP A CA 1
ATOM 1400 C C . ASP A 1 191 ? -10.929 2.841 -16.978 1.00 93.19 191 ASP A C 1
ATOM 1402 O O . ASP A 1 191 ? -10.943 3.792 -16.193 1.00 93.19 191 ASP A O 1
ATOM 1406 N N . ILE A 1 192 ? -10.190 2.848 -18.092 1.00 91.56 192 ILE A N 1
ATOM 1407 C CA . ILE A 1 192 ? -9.342 3.971 -18.517 1.00 91.56 192 ILE A CA 1
ATOM 1408 C C . ILE A 1 192 ? -9.903 4.519 -19.826 1.00 91.56 192 ILE A C 1
ATOM 1410 O O . ILE A 1 192 ? -9.893 3.824 -20.840 1.00 91.56 192 ILE A O 1
ATOM 1414 N N . ASN A 1 193 ? -10.347 5.775 -19.805 1.00 91.56 193 ASN A N 1
ATOM 1415 C CA . ASN A 1 193 ? -10.790 6.500 -20.992 1.00 91.56 193 ASN A CA 1
ATOM 1416 C C . ASN A 1 193 ? -9.769 7.593 -21.316 1.00 91.56 193 ASN A C 1
ATOM 1418 O O . ASN A 1 193 ? -9.355 8.333 -20.423 1.00 91.56 193 ASN A O 1
ATOM 1422 N N . VAL A 1 194 ? -9.362 7.680 -22.581 1.00 91.25 194 VAL A N 1
ATOM 1423 C CA . VAL A 1 194 ? -8.420 8.694 -23.065 1.00 91.25 194 VAL A CA 1
ATOM 1424 C C . VAL A 1 194 ? -9.100 9.488 -24.167 1.00 91.25 194 VAL A C 1
ATOM 1426 O O . VAL A 1 194 ? -9.486 8.926 -25.189 1.00 91.25 194 VAL A O 1
ATOM 1429 N N . GLU A 1 195 ? -9.214 10.794 -23.956 1.00 91.25 195 GLU A N 1
ATOM 1430 C CA . GLU A 1 195 ? -9.680 11.751 -24.954 1.00 91.25 195 GLU A CA 1
ATOM 1431 C C . GLU A 1 195 ? -8.518 12.678 -25.313 1.00 91.25 195 GLU A C 1
ATOM 1433 O O . GLU A 1 195 ? -7.814 13.186 -24.437 1.00 91.25 195 GLU A O 1
ATOM 1438 N N . THR A 1 196 ? -8.288 12.870 -26.609 1.00 84.94 196 THR A N 1
ATOM 1439 C CA . THR A 1 196 ? -7.304 13.826 -27.126 1.00 84.94 196 THR A CA 1
ATOM 1440 C C . THR A 1 196 ? -8.034 15.090 -27.559 1.00 84.94 196 THR A C 1
ATOM 1442 O O . THR A 1 196 ? -8.973 14.991 -28.350 1.00 84.94 196 THR A O 1
ATOM 1445 N N . LEU A 1 197 ? -7.610 16.244 -27.037 1.00 70.94 197 LEU A N 1
ATOM 1446 C CA . LEU A 1 197 ? -8.132 17.566 -27.403 1.00 70.94 197 LEU A CA 1
ATOM 1447 C C . LEU A 1 197 ? -7.543 18.072 -28.723 1.00 70.94 197 LEU A C 1
ATOM 1449 O O . LEU A 1 197 ? -6.341 17.809 -28.961 1.00 70.94 197 LEU A O 1
#

Radius of gyration: 20.16 Å; Cα contacts (8 Å, |Δi|>4): 295; chains: 1; bounding box: 42×46×58 Å

Nearest PDB structures (foldseek):
  2opl-assembly1_A  TM=5.768E-01  e=4.304E-06  Geobacter sulfurreducens
  3cje-assembly1_A-2  TM=6.758E-01  e=3.176E-03  Jannaschia sp. CCS1